Protein AF-0000000066252836 (afdb_homodimer)

Secondary structure (DSSP, 8-state):
--------------THHHHHHTT--HHHHHHHHHHHHHHHHHHHHHHHHHHHTS-HHHHTTSS--HHHHHHHHHHHHHHHHHHHHHHHHHHHHSS-------/--------------THHHHHHTT--HHHHHHHHHHHHHHHHHHHHHHHHHHHHS-HHHHTTSS--HHHHHHHHHHHHHHHHHHHHHHHHHHHHSS-------

Structure (mmCIF, N/CA/C/O backbone):
data_AF-0000000066252836-model_v1
#
loop_
_entity.id
_entity.type
_entity.pdbx_description
1 polymer 'Transcriptional repressor TraM'
#
loop_
_atom_site.group_PDB
_atom_site.id
_atom_site.type_symbol
_atom_site.label_atom_id
_atom_site.label_alt_id
_atom_site.label_comp_id
_atom_site.label_asym_id
_atom_site.label_entity_id
_atom_site.label_seq_id
_atom_site.pdbx_PDB_ins_code
_atom_site.Cartn_x
_atom_site.Cartn_y
_atom_site.Cartn_z
_atom_site.occupancy
_atom_site.B_iso_or_equiv
_atom_site.auth_seq_id
_atom_site.auth_comp_id
_atom_site.auth_asym_id
_atom_site.auth_atom_id
_atom_site.pdbx_PDB_model_num
ATOM 1 N N . MET A 1 1 ? -2.541 3.76 35.906 1 24.23 1 MET A N 1
ATOM 2 C CA . MET A 1 1 ? -3.492 3.332 34.875 1 24.23 1 MET A CA 1
ATOM 3 C C . MET A 1 1 ? -2.846 3.336 33.5 1 24.23 1 MET A C 1
ATOM 5 O O . MET A 1 1 ? -2.705 4.391 32.875 1 24.23 1 MET A O 1
ATOM 9 N N . GLU A 1 2 ? -1.698 2.625 33.219 1 26.64 2 GLU A N 1
ATOM 10 C CA . GLU A 1 2 ? -0.751 2.52 32.094 1 26.64 2 GLU A CA 1
ATOM 11 C C . GLU A 1 2 ? -1.466 2.197 30.797 1 26.64 2 GLU A C 1
ATOM 13 O O . GLU A 1 2 ? -2.275 1.271 30.734 1 26.64 2 GLU A O 1
ATOM 18 N N . LEU A 1 3 ? -1.924 3.273 30.062 1 27.45 3 LEU A N 1
ATOM 19 C CA . LEU A 1 3 ? -2.539 3.264 28.734 1 27.45 3 LEU A CA 1
ATOM 20 C C . LEU A 1 3 ? -1.87 2.232 27.828 1 27.45 3 LEU A C 1
ATOM 22 O O . LEU A 1 3 ? -0.712 2.398 27.438 1 27.45 3 LEU A O 1
ATOM 26 N N . GLU A 1 4 ? -1.901 1.003 28.188 1 32.28 4 GLU A N 1
ATOM 27 C CA . GLU A 1 4 ? -1.654 -0.109 27.281 1 32.28 4 GLU A CA 1
ATOM 28 C C . GLU A 1 4 ? -2.205 0.187 25.891 1 32.28 4 GLU A C 1
ATOM 30 O O . GLU A 1 4 ? -3.371 -0.097 25.609 1 32.28 4 GLU A O 1
ATOM 35 N N . ASP A 1 5 ? -2.326 1.421 25.516 1 32 5 ASP A N 1
ATOM 36 C CA . ASP A 1 5 ? -2.59 1.772 24.109 1 32 5 ASP A CA 1
ATOM 37 C C . ASP A 1 5 ? -1.797 0.88 23.172 1 32 5 ASP A C 1
ATOM 39 O O . ASP A 1 5 ? -0.673 1.213 22.781 1 32 5 ASP A O 1
ATOM 43 N N . ALA A 1 6 ? -1.513 -0.343 23.547 1 32.22 6 ALA A N 1
ATOM 44 C CA . ALA A 1 6 ? -0.973 -1.364 22.641 1 32.22 6 ALA A CA 1
ATOM 45 C C . ALA A 1 6 ? -1.519 -1.199 21.234 1 32.22 6 ALA A C 1
ATOM 47 O O . ALA A 1 6 ? -2.734 -1.153 21.031 1 32.22 6 ALA A O 1
ATOM 48 N N . ASN A 1 7 ? -0.912 -0.385 20.438 1 34.69 7 ASN A N 1
ATOM 49 C CA . ASN A 1 7 ? -1.107 -0.206 19 1 34.69 7 ASN A CA 1
ATOM 50 C C . ASN A 1 7 ? -1.711 -1.451 18.359 1 34.69 7 ASN A C 1
ATOM 52 O O . ASN A 1 7 ? -0.983 -2.344 17.922 1 34.69 7 ASN A O 1
ATOM 56 N N . VAL A 1 8 ? -2.537 -2.135 19.047 1 35.53 8 VAL A N 1
ATOM 57 C CA . VAL A 1 8 ? -3.266 -3.184 18.344 1 35.53 8 VAL A CA 1
ATOM 58 C C . VAL A 1 8 ? -3.736 -2.662 16.984 1 35.53 8 VAL A C 1
ATOM 60 O O . VAL A 1 8 ? -4.691 -1.884 16.906 1 35.53 8 VAL A O 1
ATOM 63 N N . THR A 1 9 ? -2.926 -2.018 16.297 1 40.16 9 THR A N 1
ATOM 64 C CA . THR A 1 9 ? -3.375 -1.787 14.922 1 40.16 9 THR A CA 1
ATOM 65 C C . THR A 1 9 ? -4.109 -3.01 14.383 1 40.16 9 THR A C 1
ATOM 67 O O . THR A 1 9 ? -3.666 -4.145 14.578 1 40.16 9 THR A O 1
ATOM 70 N N . LYS A 1 10 ? -5.281 -3.156 14.773 1 48.59 10 LYS A N 1
ATOM 71 C CA . LYS A 1 10 ? -6.066 -4.195 14.109 1 48.59 10 LYS A CA 1
ATOM 72 C C . LYS A 1 10 ? -5.473 -4.551 12.75 1 48.59 10 LYS A C 1
ATOM 74 O O . LYS A 1 10 ? -5.246 -3.668 11.922 1 48.59 10 LYS A O 1
ATOM 79 N N . LYS A 1 11 ? -4.809 -5.641 12.758 1 60.5 11 LYS A N 1
ATOM 80 C CA . LYS A 1 11 ? -4.18 -6.18 11.555 1 60.5 11 LYS A CA 1
ATOM 81 C C . LYS A 1 11 ? -5.145 -6.16 10.375 1 60.5 11 LYS A C 1
ATOM 83 O O . LYS A 1 11 ? -6.223 -6.758 10.438 1 60.5 11 LYS A O 1
ATOM 88 N N . VAL A 1 12 ? -5.098 -5.055 9.727 1 68.75 12 VAL A N 1
ATOM 89 C CA . VAL A 1 12 ? -5.898 -4.941 8.516 1 68.75 12 VAL A CA 1
ATOM 90 C C . VAL A 1 12 ? -5.504 -6.035 7.527 1 68.75 12 VAL A C 1
ATOM 92 O O . VAL A 1 12 ? -4.324 -6.195 7.207 1 68.75 12 VAL A O 1
ATOM 95 N N . GLU A 1 13 ? -6.5 -6.852 7.434 1 87.94 13 GLU A N 1
ATOM 96 C CA . GLU A 1 13 ? -6.277 -7.922 6.465 1 87.94 13 GLU A CA 1
ATOM 97 C C . GLU A 1 13 ? -6.766 -7.516 5.078 1 87.94 13 GLU A C 1
ATOM 99 O O . GLU A 1 13 ? -7.875 -7 4.93 1 87.94 13 GLU A O 1
ATOM 104 N N . LEU A 1 14 ? -5.812 -7.699 4.156 1 95.19 14 LEU A N 1
ATOM 105 C CA . LEU A 1 14 ? -6.188 -7.52 2.758 1 95.19 14 LEU A CA 1
ATOM 106 C C . LEU A 1 14 ? -6.684 -8.828 2.154 1 95.19 14 LEU A C 1
ATOM 108 O O . LEU A 1 14 ? -5.891 -9.609 1.622 1 95.19 14 LEU A O 1
ATOM 112 N N . ARG A 1 15 ? -7.945 -9 2.139 1 94 15 ARG A N 1
ATOM 113 C CA . ARG A 1 15 ? -8.586 -10.266 1.791 1 94 15 ARG A CA 1
ATOM 114 C C . ARG A 1 15 ? -8.219 -10.688 0.374 1 94 15 ARG A C 1
ATOM 116 O O . ARG A 1 15 ? -8 -11.875 0.114 1 94 15 ARG A O 1
ATOM 123 N N . PRO A 1 16 ? -8.094 -9.742 -0.606 1 95.94 16 PRO A N 1
ATOM 124 C CA . PRO A 1 16 ? -7.77 -10.156 -1.976 1 95.94 16 PRO A CA 1
ATOM 125 C C . PRO A 1 16 ? -6.465 -10.938 -2.066 1 95.94 16 PRO A C 1
ATOM 127 O O . PRO A 1 16 ? -6.285 -11.742 -2.982 1 95.94 16 PRO A O 1
ATOM 130 N N . LEU A 1 17 ? -5.586 -10.75 -1.109 1 97.56 17 LEU A N 1
ATOM 131 C CA . LEU A 1 17 ? -4.297 -11.422 -1.166 1 97.56 17 LEU A CA 1
ATOM 132 C C . LEU A 1 17 ? -4.465 -12.93 -0.977 1 97.56 17 LEU A C 1
ATOM 134 O O . LEU A 1 17 ? -3.641 -13.711 -1.449 1 97.56 17 LEU A O 1
ATOM 138 N N . ILE A 1 18 ? -5.496 -13.32 -0.304 1 96.62 18 ILE A N 1
ATOM 139 C CA . ILE A 1 18 ? -5.766 -14.742 -0.11 1 96.62 18 ILE A CA 1
ATOM 140 C C . ILE A 1 18 ? -6.016 -15.406 -1.461 1 96.62 18 ILE A C 1
ATOM 142 O O . ILE A 1 18 ? -5.434 -16.453 -1.762 1 96.62 18 ILE A O 1
ATOM 146 N N . GLY A 1 19 ? -6.836 -14.781 -2.258 1 95.19 19 GLY A N 1
ATOM 147 C CA . GLY A 1 19 ? -7.094 -15.312 -3.586 1 95.19 19 GLY A CA 1
ATOM 148 C C . GLY A 1 19 ? -5.883 -15.25 -4.5 1 95.19 19 GLY A C 1
ATOM 149 O O . GLY A 1 19 ? -5.605 -16.203 -5.238 1 95.19 19 GLY A O 1
ATOM 150 N N . LEU A 1 20 ? -5.184 -14.195 -4.406 1 97.12 20 LEU A N 1
ATOM 151 C CA . LEU A 1 20 ? -4.023 -13.961 -5.254 1 97.12 20 LEU A CA 1
ATOM 152 C C . LEU A 1 20 ? -2.949 -15.016 -5.012 1 97.12 20 LEU A C 1
ATOM 154 O O . LEU A 1 20 ? -2.215 -15.383 -5.934 1 97.12 20 LEU A O 1
ATOM 158 N N . THR A 1 21 ? -2.904 -15.516 -3.775 1 97.69 21 THR A N 1
ATOM 159 C CA . THR A 1 21 ? -1.784 -16.375 -3.418 1 97.69 21 THR A CA 1
ATOM 160 C C . THR A 1 21 ? -2.225 -17.844 -3.355 1 97.69 21 THR A C 1
ATOM 162 O O . THR A 1 21 ? -1.421 -18.719 -3.055 1 97.69 21 THR A O 1
ATOM 165 N N . ARG A 1 22 ? -3.4 -18.016 -3.602 1 95.94 22 ARG A N 1
ATOM 166 C CA . ARG A 1 22 ? -3.928 -19.375 -3.533 1 95.94 22 ARG A CA 1
ATOM 167 C C . ARG A 1 22 ? -3.191 -20.297 -4.5 1 95.94 22 ARG A C 1
ATOM 169 O O . ARG A 1 22 ? -3 -19.969 -5.668 1 95.94 22 ARG A O 1
ATOM 176 N N . GLY A 1 23 ? -2.76 -21.469 -4.023 1 95.44 23 GLY A N 1
ATOM 177 C CA . GLY A 1 23 ? -2.168 -22.5 -4.859 1 95.44 23 GLY A CA 1
ATOM 178 C C . GLY A 1 23 ? -0.695 -22.266 -5.141 1 95.44 23 GLY A C 1
ATOM 179 O O . GLY A 1 23 ? -0.033 -23.125 -5.746 1 95.44 23 GLY A O 1
ATOM 180 N N . LEU A 1 24 ? -0.133 -21.188 -4.754 1 97.81 24 LEU A N 1
ATOM 181 C CA . LEU A 1 24 ? 1.287 -20.922 -4.957 1 97.81 24 LEU A CA 1
ATOM 182 C C . LEU A 1 24 ? 2.141 -21.953 -4.242 1 97.81 24 LEU A C 1
ATOM 184 O O . LEU A 1 24 ? 1.827 -22.359 -3.121 1 97.81 24 LEU A O 1
ATOM 188 N N . PRO A 1 25 ? 3.174 -22.297 -4.957 1 97.44 25 PRO A N 1
ATOM 189 C CA . PRO A 1 25 ? 4.152 -23.078 -4.188 1 97.44 25 PRO A CA 1
ATOM 190 C C . PRO A 1 25 ? 4.625 -22.344 -2.932 1 97.44 25 PRO A C 1
ATOM 192 O O . PRO A 1 25 ? 4.809 -21.125 -2.951 1 97.44 25 PRO A O 1
ATOM 195 N N . PRO A 1 26 ? 4.809 -23.062 -1.849 1 96.88 26 PRO A N 1
ATOM 196 C CA . PRO A 1 26 ? 5.23 -22.438 -0.594 1 96.88 26 PRO A CA 1
ATOM 197 C C . PRO A 1 26 ? 6.488 -21.578 -0.755 1 96.88 26 PRO A C 1
ATOM 199 O O . PRO A 1 26 ? 6.613 -20.531 -0.116 1 96.88 26 PRO A O 1
ATOM 202 N N . THR A 1 27 ? 7.324 -22.047 -1.582 1 97.75 27 THR A N 1
ATOM 203 C CA . THR A 1 27 ? 8.57 -21.297 -1.789 1 97.75 27 THR A CA 1
ATOM 204 C C . THR A 1 27 ? 8.289 -19.953 -2.445 1 97.75 27 THR A C 1
ATOM 206 O O . THR A 1 27 ? 8.961 -18.953 -2.141 1 97.75 27 THR A O 1
ATOM 209 N N . ASP A 1 28 ? 7.336 -19.938 -3.316 1 98.56 28 ASP A N 1
ATOM 210 C CA . ASP A 1 28 ? 6.988 -18.688 -3.973 1 98.56 28 ASP A CA 1
ATOM 211 C C . ASP A 1 28 ? 6.316 -17.719 -2.996 1 98.56 28 ASP A C 1
ATOM 213 O O . ASP A 1 28 ? 6.602 -16.531 -3.002 1 98.56 28 ASP A O 1
ATOM 217 N N . LEU A 1 29 ? 5.445 -18.234 -2.189 1 98.5 29 LEU A N 1
ATOM 218 C CA . LEU A 1 29 ? 4.809 -17.406 -1.174 1 98.5 29 LEU A CA 1
ATOM 219 C C . LEU A 1 29 ? 5.844 -16.844 -0.208 1 98.5 29 LEU A C 1
ATOM 221 O O . LEU A 1 29 ? 5.773 -15.672 0.169 1 98.5 29 LEU A O 1
ATOM 225 N N . GLU A 1 30 ? 6.758 -17.641 0.144 1 98.31 30 GLU A N 1
ATOM 226 C CA . GLU A 1 30 ? 7.828 -17.188 1.021 1 98.31 30 GLU A CA 1
ATOM 227 C C . GLU A 1 30 ? 8.648 -16.078 0.354 1 98.31 30 GLU A C 1
ATOM 229 O O . GLU A 1 30 ? 9.008 -15.094 0.995 1 98.31 30 GLU A O 1
ATOM 234 N N . THR A 1 31 ? 8.938 -16.25 -0.912 1 98.25 31 THR A N 1
ATOM 235 C CA . THR A 1 31 ? 9.68 -15.258 -1.675 1 98.25 31 THR A CA 1
ATOM 236 C C . THR A 1 31 ? 8.938 -13.922 -1.68 1 98.25 31 THR A C 1
ATOM 238 O O . THR A 1 31 ? 9.531 -12.875 -1.413 1 98.25 31 THR A O 1
ATOM 241 N N . ILE A 1 32 ? 7.66 -13.961 -1.938 1 98.75 32 ILE A N 1
ATOM 242 C CA . ILE A 1 32 ? 6.832 -12.758 -1.953 1 98.75 32 ILE A CA 1
ATOM 243 C C . ILE A 1 32 ? 6.871 -12.086 -0.582 1 98.75 32 ILE A C 1
ATOM 245 O O . ILE A 1 32 ? 7.004 -10.867 -0.485 1 98.75 32 ILE A O 1
ATOM 249 N N . THR A 1 33 ? 6.793 -12.891 0.436 1 98.62 33 THR A N 1
ATOM 250 C CA . THR A 1 33 ? 6.766 -12.359 1.794 1 98.62 33 THR A CA 1
ATOM 251 C C . THR A 1 33 ? 8.109 -11.734 2.162 1 98.62 33 THR A C 1
ATOM 253 O O . THR A 1 33 ? 8.164 -10.664 2.762 1 98.62 33 THR A O 1
ATOM 256 N N . ILE A 1 34 ? 9.156 -12.375 1.798 1 98.5 34 ILE A N 1
ATOM 257 C CA . ILE A 1 34 ? 10.492 -11.852 2.061 1 98.5 34 ILE A CA 1
ATOM 258 C C . ILE A 1 34 ? 10.672 -10.516 1.341 1 98.5 34 ILE A C 1
ATOM 260 O O . ILE A 1 34 ? 11.18 -9.555 1.924 1 98.5 34 ILE A O 1
ATOM 264 N N . ASP A 1 35 ? 10.258 -10.492 0.133 1 98.31 35 ASP A N 1
ATOM 265 C CA . ASP A 1 35 ? 10.359 -9.25 -0.627 1 98.31 35 ASP A CA 1
ATOM 266 C C . ASP A 1 35 ? 9.516 -8.141 0.015 1 98.31 35 ASP A C 1
ATOM 268 O O . ASP A 1 35 ? 9.922 -6.977 0.023 1 98.31 35 ASP A O 1
ATOM 272 N N . ALA A 1 36 ? 8.406 -8.492 0.513 1 98.56 36 ALA A N 1
ATOM 273 C CA . ALA A 1 36 ? 7.551 -7.52 1.195 1 98.56 36 ALA A CA 1
ATOM 274 C C . ALA A 1 36 ? 8.219 -6.992 2.459 1 98.56 36 ALA A C 1
ATOM 276 O O . ALA A 1 36 ? 8.094 -5.809 2.789 1 98.56 36 ALA A O 1
ATOM 277 N N . ILE A 1 37 ? 8.914 -7.855 3.146 1 98.56 37 ILE A N 1
ATOM 278 C CA . ILE A 1 37 ? 9.648 -7.453 4.34 1 98.56 37 ILE A CA 1
ATOM 279 C C . ILE A 1 37 ? 10.727 -6.434 3.957 1 98.56 37 ILE A C 1
ATOM 281 O O . ILE A 1 37 ? 10.859 -5.395 4.605 1 98.56 37 ILE A O 1
ATOM 285 N N . ARG A 1 38 ? 11.445 -6.727 2.924 1 98.25 38 ARG A N 1
ATOM 286 C CA . ARG A 1 38 ? 12.5 -5.828 2.469 1 98.25 38 ARG A CA 1
ATOM 287 C C . ARG A 1 38 ? 11.93 -4.48 2.047 1 98.25 38 ARG A C 1
ATOM 289 O O . ARG A 1 38 ? 12.484 -3.43 2.383 1 98.25 38 ARG A O 1
ATOM 296 N N . THR A 1 39 ? 10.883 -4.547 1.321 1 98.38 39 THR A N 1
ATOM 297 C CA . THR A 1 39 ? 10.211 -3.324 0.906 1 98.38 39 THR A CA 1
ATOM 298 C C . THR A 1 39 ? 9.766 -2.512 2.119 1 98.38 39 THR A C 1
ATOM 300 O O . THR A 1 39 ? 9.93 -1.29 2.148 1 98.38 39 THR A O 1
ATOM 303 N N . HIS A 1 40 ? 9.266 -3.178 3.105 1 98.06 40 HIS A N 1
ATOM 304 C CA . HIS A 1 40 ? 8.812 -2.48 4.305 1 98.06 40 HIS A CA 1
ATOM 305 C C . HIS A 1 40 ? 9.969 -1.759 4.992 1 98.06 40 HIS A C 1
ATOM 307 O O . HIS A 1 40 ? 9.828 -0.602 5.395 1 98.06 40 HIS A O 1
ATOM 313 N N . ARG A 1 41 ? 11.039 -2.439 5.098 1 98 41 ARG A N 1
ATOM 314 C CA . ARG A 1 41 ? 12.211 -1.835 5.727 1 98 41 ARG A CA 1
ATOM 315 C C . ARG A 1 41 ? 12.641 -0.578 4.98 1 98 41 ARG A C 1
ATOM 317 O O . ARG A 1 41 ? 12.945 0.445 5.598 1 98 41 ARG A O 1
ATOM 324 N N . ARG A 1 42 ? 12.633 -0.625 3.674 1 98.31 42 ARG A N 1
ATOM 325 C CA . ARG A 1 42 ? 13 0.528 2.857 1 98.31 42 ARG A CA 1
ATOM 326 C C . ARG A 1 42 ? 12.008 1.671 3.047 1 98.31 42 ARG A C 1
ATOM 328 O O . ARG A 1 42 ? 12.406 2.834 3.139 1 98.31 42 ARG A O 1
ATOM 335 N N . LEU A 1 43 ? 10.758 1.357 3.115 1 98.62 43 LEU A N 1
ATOM 336 C CA . LEU A 1 43 ? 9.727 2.375 3.266 1 98.62 43 LEU A CA 1
ATOM 337 C C . LEU A 1 43 ? 9.797 3.023 4.645 1 98.62 43 LEU A C 1
ATOM 339 O O . LEU A 1 43 ? 9.578 4.23 4.781 1 98.62 43 LEU A O 1
ATOM 343 N N . VAL A 1 44 ? 10.109 2.248 5.645 1 98.56 44 VAL A N 1
ATOM 344 C CA . VAL A 1 44 ? 10.297 2.787 6.988 1 98.56 44 VAL A CA 1
ATOM 345 C C . VAL A 1 44 ? 11.461 3.775 6.988 1 98.56 44 VAL A C 1
ATOM 347 O O . VAL A 1 44 ? 11.352 4.875 7.539 1 98.56 44 VAL A O 1
ATOM 350 N N . GLU A 1 45 ? 12.539 3.352 6.367 1 98.56 45 GLU A N 1
ATOM 351 C CA . GLU A 1 45 ? 13.703 4.227 6.297 1 98.56 45 GLU A CA 1
ATOM 352 C C . GLU A 1 45 ? 13.383 5.527 5.574 1 98.56 45 GLU A C 1
ATOM 354 O O . GLU A 1 45 ? 13.758 6.609 6.027 1 98.56 45 GLU A O 1
ATOM 359 N N . LYS A 1 46 ? 12.719 5.43 4.48 1 98.81 46 LYS A N 1
ATOM 360 C CA . LYS A 1 46 ? 12.336 6.605 3.705 1 98.81 46 LYS A CA 1
ATOM 361 C C . LYS A 1 46 ? 11.453 7.543 4.527 1 98.81 46 LYS A C 1
ATOM 363 O O . LYS A 1 46 ? 11.695 8.75 4.566 1 98.81 46 LYS A O 1
ATOM 368 N N . ALA A 1 47 ? 10.414 7.062 5.203 1 98.69 47 ALA A N 1
ATOM 369 C CA . ALA A 1 47 ? 9.523 7.879 6.031 1 98.69 47 ALA A CA 1
ATOM 370 C C . ALA A 1 47 ? 10.297 8.539 7.168 1 98.69 47 ALA A C 1
ATOM 372 O O . ALA A 1 47 ? 10.07 9.711 7.477 1 98.69 47 ALA A O 1
ATOM 373 N N . ASP A 1 48 ? 11.211 7.805 7.719 1 98.56 48 ASP A N 1
ATOM 374 C CA . ASP A 1 48 ? 12.008 8.328 8.82 1 98.56 48 ASP A CA 1
ATOM 375 C C . ASP A 1 48 ? 12.906 9.477 8.359 1 98.56 48 ASP A C 1
ATOM 377 O O . ASP A 1 48 ? 13.039 10.484 9.055 1 98.56 48 ASP A O 1
ATOM 381 N N . GLU A 1 49 ? 13.539 9.258 7.238 1 98.75 49 GLU A N 1
ATOM 382 C CA . GLU A 1 49 ? 14.383 10.312 6.68 1 98.75 49 GLU A CA 1
ATOM 383 C C . GLU A 1 49 ? 13.594 11.594 6.449 1 98.75 49 GLU A C 1
ATOM 385 O O . GLU A 1 49 ? 14.047 12.688 6.793 1 98.75 49 GLU A O 1
ATOM 390 N N . LEU A 1 50 ? 12.414 11.508 5.926 1 98.75 50 LEU A N 1
ATOM 391 C CA . LEU A 1 50 ? 11.562 12.664 5.664 1 98.75 50 LEU A CA 1
ATOM 392 C C . LEU A 1 50 ? 11.086 13.297 6.965 1 98.75 50 LEU A C 1
ATOM 394 O O . LEU A 1 50 ? 11.031 14.523 7.086 1 98.75 50 LEU A O 1
ATOM 398 N N . PHE A 1 51 ? 10.805 12.469 7.895 1 98.44 51 PHE A N 1
ATOM 399 C CA . PHE A 1 51 ? 10.398 12.961 9.203 1 98.44 51 PHE A CA 1
ATOM 400 C C . PHE A 1 51 ? 11.516 13.766 9.852 1 98.44 51 PHE A C 1
ATOM 402 O O . PHE A 1 51 ? 11.289 14.867 10.352 1 98.44 51 PHE A O 1
ATOM 409 N N . GLN A 1 52 ? 12.742 13.219 9.773 1 98.5 52 GLN A N 1
ATOM 410 C CA . GLN A 1 52 ? 13.891 13.844 10.422 1 98.5 52 GLN A CA 1
ATOM 411 C C . GLN A 1 52 ? 14.234 15.172 9.758 1 98.5 52 GLN A C 1
ATOM 413 O O . GLN A 1 52 ? 14.781 16.062 10.406 1 98.5 52 GLN A O 1
ATOM 418 N N . ALA A 1 53 ? 13.844 15.312 8.555 1 98.44 53 ALA A N 1
ATOM 419 C CA . ALA A 1 53 ? 14.148 16.531 7.809 1 98.44 53 ALA A CA 1
ATOM 420 C C . ALA A 1 53 ? 13.141 17.641 8.133 1 98.44 53 ALA A C 1
ATOM 422 O O . ALA A 1 53 ? 13.359 18.797 7.793 1 98.44 53 ALA A O 1
ATOM 423 N N . LEU A 1 54 ? 12.047 17.312 8.852 1 98.31 54 LEU A N 1
ATOM 424 C CA . LEU A 1 54 ? 11.039 18.297 9.195 1 98.31 54 LEU A CA 1
ATOM 425 C C . LEU A 1 54 ? 11.523 19.203 10.328 1 98.31 54 LEU A C 1
ATOM 427 O O . LEU A 1 54 ? 12.242 18.75 11.219 1 98.31 54 LEU A O 1
ATOM 431 N N . PRO A 1 55 ? 11.086 20.438 10.266 1 97.69 55 PRO A N 1
ATOM 432 C CA . PRO A 1 55 ? 11.328 21.312 11.422 1 97.69 55 PRO A CA 1
ATOM 433 C C . PRO A 1 55 ? 10.664 20.781 12.695 1 97.69 55 PRO A C 1
ATOM 435 O O . PRO A 1 55 ? 9.656 20.078 12.633 1 97.69 55 PRO A O 1
ATOM 438 N N . GLU A 1 56 ? 11.172 21.109 13.82 1 97.5 56 GLU A N 1
ATOM 439 C CA . GLU A 1 56 ? 10.719 20.625 15.125 1 97.5 56 GLU A CA 1
ATOM 440 C C . GLU A 1 56 ? 9.242 20.938 15.344 1 97.5 56 GLU A C 1
ATOM 442 O O . GLU A 1 56 ? 8.516 20.141 15.945 1 97.5 56 GLU A O 1
ATOM 447 N N . THR A 1 57 ? 8.773 22.016 14.859 1 97.12 57 THR A N 1
ATOM 448 C CA . THR A 1 57 ? 7.383 22.406 15.039 1 97.12 57 THR A CA 1
ATOM 449 C C . THR A 1 57 ? 6.449 21.406 14.352 1 97.12 57 THR A C 1
ATOM 451 O O . THR A 1 57 ? 5.324 21.188 14.805 1 97.12 57 THR A O 1
ATOM 454 N N . TYR A 1 58 ? 6.934 20.828 13.32 1 96.56 58 TYR A N 1
ATOM 455 C CA . TYR A 1 58 ? 6.152 19.812 12.633 1 96.56 58 TYR A CA 1
ATOM 456 C C . TYR A 1 58 ? 6.211 18.484 13.375 1 96.56 58 TYR A C 1
ATOM 458 O O . TYR A 1 58 ? 5.203 17.781 13.484 1 96.56 58 TYR A O 1
ATOM 466 N N . LYS A 1 59 ? 7.344 18.234 13.898 1 96.19 59 LYS A N 1
ATOM 467 C CA . LYS A 1 59 ? 7.543 16.969 14.586 1 96.19 59 LYS A CA 1
ATOM 468 C C . LYS A 1 59 ? 6.711 16.891 15.859 1 96.19 59 LYS A C 1
ATOM 470 O O . LYS A 1 59 ? 6.238 15.82 16.234 1 96.19 59 LYS A O 1
ATOM 475 N N . THR A 1 60 ? 6.453 18.031 16.406 1 94.12 60 THR A N 1
ATOM 476 C CA . THR A 1 60 ? 5.715 18.078 17.672 1 94.12 60 THR A CA 1
ATOM 477 C C . THR A 1 60 ? 4.234 18.359 17.406 1 94.12 60 THR A C 1
ATOM 479 O O . THR A 1 60 ? 3.439 18.406 18.359 1 94.12 60 THR A O 1
ATOM 482 N N . GLY A 1 61 ? 3.867 18.562 16.156 1 93.31 61 GLY A N 1
ATOM 483 C CA . GLY A 1 61 ? 2.471 18.766 15.805 1 93.31 61 GLY A CA 1
ATOM 484 C C . GLY A 1 61 ? 2.018 20.203 15.945 1 93.31 61 GLY A C 1
ATOM 485 O O . GLY A 1 61 ? 0.826 20.5 15.828 1 93.31 61 GLY A O 1
ATOM 486 N N . GLN A 1 62 ? 2.945 21.188 16.172 1 95.5 62 GLN A N 1
ATOM 487 C CA . GLN A 1 62 ? 2.605 22.594 16.312 1 95.5 62 GLN A CA 1
ATOM 488 C C . GLN A 1 62 ? 2.324 23.234 14.961 1 95.5 62 GLN A C 1
ATOM 490 O O . GLN A 1 62 ? 1.679 24.281 14.883 1 95.5 62 GLN A O 1
ATOM 495 N N . ALA A 1 63 ? 2.93 22.625 13.898 1 96.31 63 ALA A N 1
ATOM 496 C CA . ALA A 1 63 ? 2.674 23.047 12.523 1 96.31 63 ALA A CA 1
ATOM 497 C C . ALA A 1 63 ? 2.291 21.859 11.648 1 96.31 63 ALA A C 1
ATOM 499 O O . ALA A 1 63 ? 2.645 20.719 11.953 1 96.31 63 ALA A O 1
ATOM 500 N N . CYS A 1 64 ? 1.526 22.109 10.633 1 96.25 64 CYS A N 1
ATOM 501 C CA . CYS A 1 64 ? 1.091 21.078 9.695 1 96.25 64 CYS A CA 1
ATOM 502 C C . CYS A 1 64 ? 0.933 21.641 8.289 1 96.25 64 CYS A C 1
ATOM 504 O O . CYS A 1 64 ? 0.76 22.859 8.117 1 96.25 64 CYS A O 1
ATOM 506 N N . GLY A 1 65 ? 1.103 20.719 7.43 1 97.25 65 GLY A N 1
ATOM 507 C CA . GLY A 1 65 ? 0.843 21.094 6.051 1 97.25 65 GLY A CA 1
ATOM 508 C C . GLY A 1 65 ? 2.086 21.562 5.316 1 97.25 65 GLY A C 1
ATOM 509 O O . GLY A 1 65 ? 3.203 21.391 5.809 1 97.25 65 GLY A O 1
ATOM 510 N N . GLY A 1 66 ? 1.869 21.953 4.055 1 97.62 66 GLY A N 1
ATOM 511 C CA . GLY A 1 66 ? 2.971 22.391 3.211 1 97.62 66 GLY A CA 1
ATOM 512 C C . GLY A 1 66 ? 3.662 21.25 2.496 1 97.62 66 GLY A C 1
ATOM 513 O O . GLY A 1 66 ? 3.463 20.078 2.844 1 97.62 66 GLY A O 1
ATOM 514 N N . PRO A 1 67 ? 4.504 21.531 1.494 1 97.69 67 PRO A N 1
ATOM 515 C CA . PRO A 1 67 ? 5.043 20.516 0.587 1 97.69 67 PRO A CA 1
ATOM 516 C C . PRO A 1 67 ? 5.914 19.484 1.306 1 97.69 67 PRO A C 1
ATOM 518 O O . PRO A 1 67 ? 5.828 18.281 1.018 1 97.69 67 PRO A O 1
ATOM 521 N N . GLN A 1 68 ? 6.688 20 2.207 1 97.81 68 GLN A N 1
ATOM 522 C CA . GLN A 1 68 ? 7.582 19.078 2.896 1 97.81 68 GLN A CA 1
ATOM 523 C C . GLN A 1 68 ? 6.805 18.125 3.797 1 97.81 68 GLN A C 1
ATOM 525 O O . GLN A 1 68 ? 7.102 16.922 3.848 1 97.81 68 GLN A O 1
ATOM 530 N N . HIS A 1 69 ? 5.898 18.609 4.48 1 98.56 69 HIS A N 1
ATOM 531 C CA . HIS A 1 69 ? 5.066 17.766 5.344 1 98.56 69 HIS A CA 1
ATOM 532 C C . HIS A 1 69 ? 4.25 16.781 4.531 1 98.56 69 HIS A C 1
ATOM 534 O O . HIS A 1 69 ? 4.109 15.617 4.922 1 98.56 69 HIS A O 1
ATOM 540 N N . ILE A 1 70 ? 3.729 17.188 3.408 1 98.69 70 ILE A N 1
ATOM 541 C CA . ILE A 1 70 ? 2.953 16.328 2.523 1 98.69 70 ILE A CA 1
ATOM 542 C C . ILE A 1 70 ? 3.811 15.141 2.07 1 98.69 70 ILE A C 1
ATOM 544 O O . ILE A 1 70 ? 3.346 14 2.057 1 98.69 70 ILE A O 1
ATOM 548 N N . ARG A 1 71 ? 5.023 15.406 1.742 1 98.56 71 ARG A N 1
ATOM 549 C CA . ARG A 1 71 ? 5.914 14.336 1.307 1 98.56 71 ARG A CA 1
ATOM 550 C C . ARG A 1 71 ? 6.094 13.289 2.404 1 98.56 71 ARG A C 1
ATOM 552 O O . ARG A 1 71 ? 6.094 12.086 2.133 1 98.56 71 ARG A O 1
ATOM 559 N N . TYR A 1 72 ? 6.25 13.789 3.588 1 98.75 72 TYR A N 1
ATOM 560 C CA . TYR A 1 72 ? 6.367 12.875 4.719 1 98.75 72 TYR A CA 1
ATOM 561 C C . TYR A 1 72 ? 5.098 12.047 4.895 1 98.75 72 TYR A C 1
ATOM 563 O O . TYR A 1 72 ? 5.16 10.828 5.07 1 98.75 72 TYR A O 1
ATOM 571 N N . ILE A 1 73 ? 3.988 12.68 4.848 1 98.75 73 ILE A N 1
ATOM 572 C CA . ILE A 1 73 ? 2.713 12 5.059 1 98.75 73 ILE A CA 1
ATOM 573 C C . ILE A 1 73 ? 2.496 10.953 3.969 1 98.75 73 ILE A C 1
ATOM 575 O O . ILE A 1 73 ? 2.098 9.82 4.258 1 98.75 73 ILE A O 1
ATOM 579 N N . GLU A 1 74 ? 2.793 11.312 2.768 1 98.88 74 GLU A N 1
ATOM 580 C CA . GLU A 1 74 ? 2.623 10.367 1.668 1 98.88 74 GLU A CA 1
ATOM 581 C C . GLU A 1 74 ? 3.535 9.156 1.835 1 98.88 74 GLU A C 1
ATOM 583 O O . GLU A 1 74 ? 3.121 8.023 1.591 1 98.88 74 GLU A O 1
ATOM 588 N N . ALA A 1 75 ? 4.762 9.414 2.25 1 98.88 75 ALA A N 1
ATOM 589 C CA . ALA A 1 75 ? 5.676 8.305 2.504 1 98.88 75 ALA A CA 1
ATOM 590 C C . ALA A 1 75 ? 5.16 7.414 3.629 1 98.88 75 ALA A C 1
ATOM 592 O O . ALA A 1 75 ? 5.262 6.188 3.553 1 98.88 75 ALA A O 1
ATOM 593 N N . SER A 1 76 ? 4.641 8.039 4.641 1 98.75 76 SER A N 1
ATOM 594 C CA . SER A 1 76 ? 4.094 7.293 5.77 1 98.75 76 SER A CA 1
ATOM 595 C C . SER A 1 76 ? 2.861 6.496 5.359 1 98.75 76 SER A C 1
ATOM 597 O O . SER A 1 76 ? 2.678 5.359 5.801 1 98.75 76 SER A O 1
ATOM 599 N N . ILE A 1 77 ? 2.064 7.047 4.504 1 98.81 77 ILE A N 1
ATOM 600 C CA . ILE A 1 77 ? 0.876 6.355 4.016 1 98.81 77 ILE A CA 1
ATOM 601 C C . ILE A 1 77 ? 1.287 5.105 3.238 1 98.81 77 ILE A C 1
ATOM 603 O O . ILE A 1 77 ? 0.717 4.031 3.436 1 98.81 77 ILE A O 1
ATOM 607 N N . GLU A 1 78 ? 2.234 5.277 2.355 1 98.75 78 GLU A N 1
ATOM 608 C CA . GLU A 1 78 ? 2.732 4.125 1.609 1 98.75 78 GLU A CA 1
ATOM 609 C C . GLU A 1 78 ? 3.24 3.039 2.551 1 98.75 78 GLU A C 1
ATOM 611 O O . GLU A 1 78 ? 2.943 1.857 2.361 1 98.75 78 GLU A O 1
ATOM 616 N N . MET A 1 79 ? 3.959 3.465 3.551 1 98.69 79 MET A N 1
ATOM 617 C CA . MET A 1 79 ? 4.516 2.549 4.543 1 98.69 79 MET A CA 1
ATOM 618 C C . MET A 1 79 ? 3.408 1.795 5.27 1 98.69 79 MET A C 1
ATOM 620 O O . MET A 1 79 ? 3.459 0.569 5.387 1 98.69 79 MET A O 1
ATOM 624 N N . HIS A 1 80 ? 2.414 2.447 5.695 1 97.88 80 HIS A N 1
ATOM 625 C CA . HIS A 1 80 ? 1.323 1.817 6.434 1 97.88 80 HIS A CA 1
ATOM 626 C C . HIS A 1 80 ? 0.502 0.905 5.527 1 97.88 80 HIS A C 1
ATOM 628 O O . HIS A 1 80 ? 0.062 -0.166 5.953 1 97.88 80 HIS A O 1
ATOM 634 N N . ALA A 1 81 ? 0.282 1.382 4.293 1 98.12 81 ALA A N 1
ATOM 635 C CA . ALA A 1 81 ? -0.421 0.529 3.338 1 98.12 81 ALA A CA 1
ATOM 636 C C . ALA A 1 81 ? 0.337 -0.774 3.105 1 98.12 81 ALA A C 1
ATOM 638 O O . ALA A 1 81 ? -0.257 -1.855 3.119 1 98.12 81 ALA A O 1
ATOM 639 N N . GLN A 1 82 ? 1.593 -0.648 2.908 1 98.31 82 GLN A N 1
ATOM 640 C CA . GLN A 1 82 ? 2.428 -1.819 2.666 1 98.31 82 GLN A CA 1
ATOM 641 C C . GLN A 1 82 ? 2.457 -2.736 3.885 1 98.31 82 GLN A C 1
ATOM 643 O O . GLN A 1 82 ? 2.518 -3.959 3.748 1 98.31 82 GLN A O 1
ATOM 648 N N . MET A 1 83 ? 2.418 -2.197 5.086 1 97.5 83 MET A N 1
ATOM 649 C CA . MET A 1 83 ? 2.379 -2.992 6.312 1 97.5 83 MET A CA 1
ATOM 650 C C . MET A 1 83 ? 1.128 -3.863 6.355 1 97.5 83 MET A C 1
ATOM 652 O O . MET A 1 83 ? 1.175 -5 6.832 1 97.5 83 MET A O 1
ATOM 656 N N . SER A 1 84 ? 0.053 -3.314 5.902 1 96.75 84 SER A N 1
ATOM 657 C CA . SER A 1 84 ? -1.173 -4.105 5.859 1 96.75 84 SER A CA 1
ATOM 658 C C . SER A 1 84 ? -1.019 -5.316 4.949 1 96.75 84 SER A C 1
ATOM 660 O O . SER A 1 84 ? -1.479 -6.414 5.277 1 96.75 84 SER A O 1
ATOM 662 N N . ALA A 1 85 ? -0.381 -5.156 3.812 1 97.88 85 ALA A N 1
ATOM 663 C CA . ALA A 1 85 ? -0.087 -6.266 2.91 1 97.88 85 ALA A CA 1
ATOM 664 C C . ALA A 1 85 ? 0.828 -7.289 3.578 1 97.88 85 ALA A C 1
ATOM 666 O O . ALA A 1 85 ? 0.569 -8.492 3.52 1 97.88 85 ALA A O 1
ATOM 667 N N . LEU A 1 86 ? 1.831 -6.816 4.23 1 98.19 86 LEU A N 1
ATOM 668 C CA . LEU A 1 86 ? 2.803 -7.695 4.875 1 98.19 86 LEU A CA 1
ATOM 669 C C . LEU A 1 86 ? 2.145 -8.523 5.973 1 98.19 86 LEU A C 1
ATOM 671 O O . LEU A 1 86 ? 2.365 -9.734 6.059 1 98.19 86 LEU A O 1
ATOM 675 N N . ASN A 1 87 ? 1.341 -7.867 6.73 1 96.94 87 ASN A N 1
ATOM 676 C CA . ASN A 1 87 ? 0.638 -8.57 7.797 1 96.94 87 ASN A CA 1
ATOM 677 C C . ASN A 1 87 ? -0.267 -9.664 7.246 1 96.94 87 ASN A C 1
ATOM 679 O O . ASN A 1 87 ? -0.356 -10.75 7.824 1 96.94 87 ASN A O 1
ATOM 683 N N . THR A 1 88 ? -0.91 -9.352 6.219 1 97.62 88 THR A N 1
ATOM 684 C CA . THR A 1 88 ? -1.757 -10.352 5.574 1 97.62 88 THR A CA 1
ATOM 685 C C . THR A 1 88 ? -0.923 -11.523 5.07 1 97.62 88 THR A C 1
ATOM 687 O O . THR A 1 88 ? -1.307 -12.688 5.242 1 97.62 88 THR A O 1
ATOM 690 N N . LEU A 1 89 ? 0.228 -11.234 4.473 1 98.38 89 LEU A N 1
ATOM 691 C CA . LEU A 1 89 ? 1.12 -12.273 3.973 1 98.38 89 LEU A CA 1
ATOM 692 C C . LEU A 1 89 ? 1.615 -13.164 5.109 1 98.38 89 LEU A C 1
ATOM 694 O O . LEU A 1 89 ? 1.741 -14.375 4.945 1 98.38 89 LEU A O 1
ATOM 698 N N . TYR A 1 90 ? 1.909 -12.555 6.246 1 97.44 90 TYR A N 1
ATOM 699 C CA . TYR A 1 90 ? 2.301 -13.336 7.41 1 97.44 90 TYR A CA 1
ATOM 700 C C . TYR A 1 90 ? 1.213 -14.344 7.785 1 97.44 90 TYR A C 1
ATOM 702 O O . TYR A 1 90 ? 1.505 -15.5 8.078 1 97.44 90 TYR A O 1
ATOM 710 N N . SER A 1 91 ? 0.041 -13.82 7.789 1 97 91 SER A N 1
ATOM 711 C CA . SER A 1 91 ? -1.092 -14.672 8.156 1 97 91 SER A CA 1
ATOM 712 C C . SER A 1 91 ? -1.266 -15.812 7.164 1 97 91 SER A C 1
ATOM 714 O O . SER A 1 91 ? -1.54 -16.953 7.559 1 97 91 SER A O 1
ATOM 716 N N . ILE A 1 92 ? -1.102 -15.586 5.883 1 97.62 92 ILE A N 1
ATOM 717 C CA . ILE A 1 92 ? -1.256 -16.594 4.84 1 97.62 92 ILE A CA 1
ATOM 718 C C . ILE A 1 92 ? -0.127 -17.625 4.938 1 97.62 92 ILE A C 1
ATOM 720 O O . ILE A 1 92 ? -0.363 -18.828 4.844 1 97.62 92 ILE A O 1
ATOM 724 N N . LEU A 1 93 ? 1.049 -17.031 5.102 1 97.38 93 LEU A N 1
ATOM 725 C CA . LEU A 1 93 ? 2.229 -17.891 5.156 1 97.38 93 LEU A CA 1
ATOM 726 C C . LEU A 1 9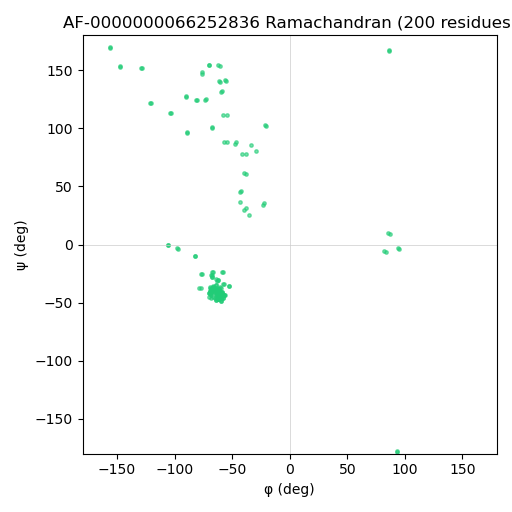3 ? 2.219 -18.75 6.422 1 97.38 93 LEU A C 1
ATOM 728 O O . LEU A 1 93 ? 2.629 -19.906 6.391 1 97.38 93 LEU A O 1
ATOM 732 N N . GLY A 1 94 ? 1.763 -18.141 7.535 1 96.81 94 GLY A N 1
ATOM 733 C CA . GLY A 1 94 ? 1.623 -18.859 8.797 1 96.81 94 GLY A CA 1
ATOM 734 C C . GLY A 1 94 ? 2.834 -18.703 9.703 1 96.81 94 GLY A C 1
ATOM 735 O O . GLY A 1 94 ? 2.855 -19.25 10.805 1 96.81 94 GLY A O 1
ATOM 736 N N . PHE A 1 95 ? 3.885 -18.031 9.25 1 96.12 95 PHE A N 1
ATOM 737 C CA . PHE A 1 95 ? 5.074 -17.734 10.039 1 96.12 95 PHE A CA 1
ATOM 738 C C . PHE A 1 95 ? 5.789 -16.516 9.492 1 96.12 95 PHE A C 1
ATOM 740 O O . PHE A 1 95 ? 5.434 -16 8.43 1 96.12 95 PHE A O 1
ATOM 747 N N . ILE A 1 96 ? 6.73 -16.016 10.195 1 96.38 96 ILE A N 1
ATOM 748 C CA . ILE A 1 96 ? 7.555 -14.883 9.773 1 96.38 96 ILE A CA 1
ATOM 749 C C . ILE A 1 96 ? 8.922 -15.391 9.328 1 96.38 96 ILE A C 1
ATOM 751 O O . ILE A 1 96 ? 9.719 -15.852 10.148 1 96.38 96 ILE A O 1
ATOM 755 N N . PRO A 1 97 ? 9.211 -15.258 8.039 1 96.5 97 PRO A N 1
ATOM 756 C CA . PRO A 1 97 ? 10.508 -15.758 7.586 1 96.5 97 PRO A CA 1
ATOM 757 C C . PRO A 1 97 ? 11.672 -14.906 8.086 1 96.5 97 PRO A C 1
ATOM 759 O O . PRO A 1 97 ? 11.516 -13.703 8.312 1 96.5 97 PRO A O 1
ATOM 762 N N . LYS A 1 98 ? 12.812 -15.578 8.164 1 91.5 98 LYS A N 1
ATOM 763 C CA . LYS A 1 98 ? 14.031 -14.867 8.516 1 91.5 98 LYS A CA 1
ATOM 764 C C . LYS A 1 98 ? 14.625 -14.156 7.305 1 91.5 98 LYS A C 1
ATOM 766 O O . LYS A 1 98 ? 14.781 -14.75 6.242 1 91.5 98 LYS A O 1
ATOM 771 N N . VAL A 1 99 ? 14.789 -12.922 7.5 1 93.12 99 VAL A N 1
ATOM 772 C CA . VAL A 1 99 ? 15.352 -12.156 6.391 1 93.12 99 VAL A CA 1
ATOM 773 C C . VAL A 1 99 ? 16.656 -11.492 6.832 1 93.12 99 VAL A C 1
ATOM 775 O O . VAL A 1 99 ? 16.688 -10.836 7.875 1 93.12 99 VAL A O 1
ATOM 778 N N . VAL A 1 100 ? 17.734 -11.82 6.121 1 82.19 100 VAL A N 1
ATOM 779 C CA . VAL A 1 100 ? 19.031 -11.227 6.441 1 82.19 100 VAL A CA 1
ATOM 780 C C . VAL A 1 100 ? 19.062 -9.766 5.988 1 82.19 100 VAL A C 1
ATOM 782 O O . VAL A 1 100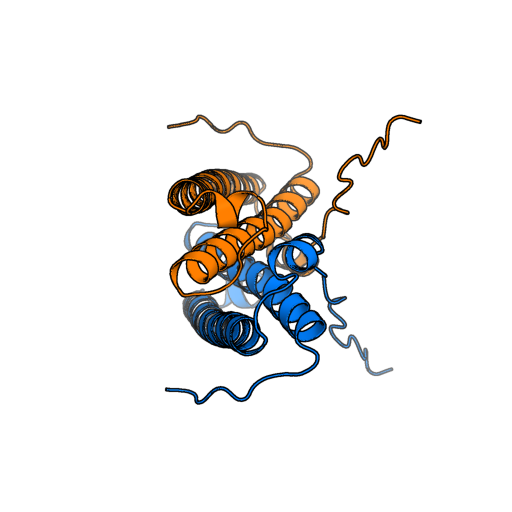 ? 18.547 -9.438 4.914 1 82.19 100 VAL A O 1
ATOM 785 N N . VAL A 1 101 ? 19.344 -8.891 6.891 1 69.38 101 VAL A N 1
ATOM 786 C CA . VAL A 1 101 ? 19.5 -7.477 6.574 1 69.38 101 VAL A CA 1
ATOM 787 C C . VAL A 1 101 ? 20.75 -7.262 5.723 1 69.38 101 VAL A C 1
ATOM 789 O O . VAL A 1 101 ? 21.812 -7.812 6.02 1 69.38 101 VAL A O 1
ATOM 792 N N . ASN A 1 102 ? 20.609 -7.09 4.375 1 52.41 102 ASN A N 1
ATOM 793 C CA . ASN A 1 102 ? 21.859 -6.746 3.691 1 52.41 102 ASN A CA 1
ATOM 794 C C . ASN A 1 102 ? 22.375 -5.367 4.113 1 52.41 102 ASN A C 1
ATOM 796 O O . ASN A 1 102 ? 21.578 -4.477 4.41 1 52.41 102 ASN A O 1
ATOM 800 N N . MET B 1 1 ? -30.531 -17.625 -8.109 1 24.05 1 MET B N 1
ATOM 801 C CA . MET B 1 1 ? -29.906 -17.203 -6.859 1 24.05 1 MET B CA 1
ATOM 802 C C . MET B 1 1 ? -28.625 -16.406 -7.141 1 24.05 1 MET B C 1
ATOM 804 O O . MET B 1 1 ? -27.578 -16.984 -7.441 1 24.05 1 MET B O 1
ATOM 808 N N . GLU B 1 2 ? -28.625 -15.25 -7.852 1 26.75 2 GLU B N 1
ATOM 809 C CA . GLU B 1 2 ? -27.594 -14.383 -8.406 1 26.75 2 GLU B CA 1
ATOM 810 C C . GLU B 1 2 ? -26.641 -13.891 -7.316 1 26.75 2 GLU B C 1
ATOM 812 O O . GLU B 1 2 ? -27.078 -13.391 -6.281 1 26.75 2 GLU B O 1
ATOM 817 N N . LEU B 1 3 ? -25.531 -14.734 -7.043 1 29.19 3 LEU B N 1
ATOM 818 C CA . LEU B 1 3 ? -24.438 -14.469 -6.125 1 29.19 3 LEU B CA 1
ATOM 819 C C . LEU B 1 3 ? -24.016 -13.008 -6.188 1 29.19 3 LEU B C 1
ATOM 821 O O . LEU B 1 3 ? -23.453 -12.555 -7.191 1 29.19 3 LEU B O 1
ATOM 825 N N . GLU B 1 4 ? -24.859 -12.133 -5.875 1 31.22 4 GLU B N 1
ATOM 826 C CA . GLU B 1 4 ? -24.562 -10.734 -5.562 1 31.22 4 GLU B CA 1
ATOM 827 C C . GLU B 1 4 ? -23.266 -10.617 -4.773 1 31.22 4 GLU B C 1
ATOM 829 O O . GLU B 1 4 ? -23.266 -10.727 -3.545 1 31.22 4 GLU B O 1
ATOM 834 N N . ASP B 1 5 ? -22.281 -11.492 -4.977 1 29.97 5 ASP B N 1
ATOM 835 C CA . ASP B 1 5 ? -20.969 -11.273 -4.395 1 29.97 5 ASP B CA 1
ATOM 836 C C . ASP B 1 5 ? -20.531 -9.82 -4.547 1 29.97 5 ASP B C 1
ATOM 838 O O . ASP B 1 5 ? -19.953 -9.445 -5.566 1 29.97 5 ASP B O 1
ATOM 842 N N . ALA B 1 6 ? -21.359 -8.867 -4.449 1 34.06 6 ALA B N 1
ATOM 843 C CA . ALA B 1 6 ? -20.953 -7.484 -4.223 1 34.06 6 ALA B CA 1
ATOM 844 C C . ALA B 1 6 ? -19.656 -7.418 -3.443 1 34.06 6 ALA B C 1
ATOM 846 O O . ALA B 1 6 ? -19.531 -8.016 -2.371 1 34.06 6 ALA B O 1
ATOM 847 N N . ASN B 1 7 ? -18.562 -7.586 -4.07 1 33.84 7 ASN B N 1
ATOM 848 C CA . ASN B 1 7 ? -17.203 -7.344 -3.594 1 33.84 7 ASN B CA 1
ATOM 849 C C . ASN B 1 7 ? -17.188 -6.352 -2.434 1 33.84 7 ASN B C 1
ATOM 851 O O . ASN B 1 7 ? -17.094 -5.141 -2.648 1 33.84 7 ASN B O 1
ATOM 855 N N . VAL B 1 8 ? -18.062 -6.348 -1.627 1 35.25 8 VAL B N 1
ATOM 856 C CA . VAL B 1 8 ? -17.953 -5.562 -0.402 1 35.25 8 VAL B CA 1
ATOM 857 C C . VAL B 1 8 ? -16.547 -5.691 0.178 1 35.25 8 VAL B C 1
ATOM 859 O O . VAL B 1 8 ? -16.203 -6.719 0.766 1 35.25 8 VAL B O 1
ATOM 862 N N . THR B 1 9 ? -15.547 -5.574 -0.609 1 39.75 9 THR B N 1
ATOM 863 C CA . THR B 1 9 ? -14.258 -5.469 0.065 1 39.75 9 THR B CA 1
ATOM 864 C C . THR B 1 9 ? -14.359 -4.559 1.285 1 39.75 9 THR B C 1
ATOM 866 O O . THR B 1 9 ? -14.945 -3.473 1.21 1 39.75 9 THR B O 1
ATOM 869 N N . LYS B 1 10 ? -14.867 -5.051 2.281 1 48.53 10 LYS B N 1
ATOM 870 C CA . LYS B 1 10 ? -14.781 -4.27 3.512 1 48.53 10 LYS B CA 1
ATOM 871 C C . LYS B 1 10 ? -13.641 -3.258 3.441 1 48.53 10 LYS B C 1
ATOM 873 O O . LYS B 1 10 ? -12.5 -3.621 3.154 1 48.53 10 LYS B O 1
ATOM 878 N N . LYS B 1 11 ? -14.062 -2.066 3.217 1 60.16 11 LYS B N 1
ATOM 879 C CA . LYS B 1 11 ? -13.141 -0.94 3.129 1 60.16 11 LYS B CA 1
ATOM 880 C C . LYS B 1 11 ? -12.148 -0.945 4.293 1 60.16 11 LYS B C 1
ATOM 882 O O . LYS B 1 11 ? -12.555 -0.888 5.457 1 60.16 11 LYS B O 1
ATOM 887 N N . VAL B 1 12 ? -11.102 -1.696 3.996 1 68.62 12 VAL B N 1
ATOM 888 C CA . VAL B 1 12 ? -10.031 -1.704 4.988 1 68.62 12 VAL B CA 1
ATOM 889 C C . VAL B 1 12 ? -9.586 -0.273 5.281 1 68.62 12 VAL B C 1
ATOM 891 O O . VAL B 1 12 ? -9.258 0.481 4.359 1 68.62 12 VAL B O 1
ATOM 894 N N . GLU B 1 13 ? -9.945 0.019 6.473 1 87.5 13 GLU B N 1
ATOM 895 C CA . GLU B 1 13 ? -9.516 1.343 6.91 1 87.5 13 GLU B CA 1
ATOM 896 C C . GLU B 1 13 ? -8.148 1.284 7.578 1 87.5 13 GLU B C 1
ATOM 898 O O . GLU B 1 13 ? -7.902 0.429 8.438 1 87.5 13 GLU B O 1
ATOM 903 N N . LEU B 1 14 ? -7.297 2.164 7.02 1 95 14 LEU B N 1
ATOM 904 C CA . LEU B 1 14 ? -6 2.346 7.668 1 95 14 LEU B CA 1
ATOM 905 C C . LEU B 1 14 ? -6.07 3.436 8.734 1 95 14 LEU B C 1
ATOM 907 O O . LEU B 1 14 ? -5.848 4.613 8.438 1 95 14 LEU B O 1
ATOM 911 N N . ARG B 1 15 ? -6.246 3.055 9.922 1 94.12 15 ARG B N 1
ATOM 912 C CA . ARG B 1 15 ? -6.539 3.959 11.031 1 94.12 15 ARG B CA 1
ATOM 913 C C . ARG B 1 15 ? -5.41 4.965 11.234 1 94.12 15 ARG B C 1
ATOM 915 O O . ARG B 1 15 ? -5.66 6.137 11.523 1 94.12 15 ARG B O 1
ATOM 922 N N . PRO B 1 16 ? -4.117 4.57 11.039 1 95.88 16 PRO B N 1
ATOM 923 C CA . PRO B 1 16 ? -3.033 5.527 11.266 1 95.88 16 PRO B CA 1
ATOM 924 C C . PRO B 1 16 ? -3.152 6.77 10.391 1 95.88 16 PRO B C 1
ATOM 926 O O . PRO B 1 16 ? -2.656 7.84 10.75 1 95.88 16 PRO B O 1
ATOM 929 N N . LEU B 1 17 ? -3.844 6.637 9.281 1 97.56 17 LEU B N 1
ATOM 930 C CA . LEU B 1 17 ? -3.951 7.77 8.367 1 97.56 17 LEU B CA 1
ATOM 931 C C . LEU B 1 17 ? -4.781 8.891 8.992 1 97.56 17 LEU B C 1
ATOM 933 O O . LEU B 1 17 ? -4.605 10.062 8.648 1 97.56 17 LEU B O 1
ATOM 937 N N . ILE B 1 18 ? -5.656 8.547 9.883 1 96.56 18 ILE B N 1
ATOM 938 C CA . ILE B 1 18 ? -6.461 9.555 10.57 1 96.56 18 ILE B CA 1
ATOM 939 C C . ILE B 1 18 ? -5.555 10.469 11.391 1 96.56 18 ILE B C 1
ATOM 941 O O . ILE B 1 18 ? -5.668 11.695 11.312 1 96.56 18 ILE B O 1
ATOM 945 N N . GLY B 1 19 ? -4.648 9.875 12.102 1 95.19 19 GLY B N 1
ATOM 946 C CA . GLY B 1 19 ? -3.709 10.672 12.875 1 95.19 19 GLY B CA 1
ATOM 947 C C . GLY B 1 19 ? -2.738 11.453 12.016 1 95.19 19 GLY B C 1
ATOM 948 O O . GLY B 1 19 ? -2.447 12.617 12.297 1 95.19 19 GLY B O 1
ATOM 949 N N . LEU B 1 20 ? -2.295 10.828 10.992 1 97.06 20 LEU B N 1
ATOM 950 C CA . LEU B 1 20 ? -1.314 11.422 10.094 1 97.06 20 LEU B CA 1
ATOM 951 C C . LEU B 1 20 ? -1.874 12.68 9.43 1 97.06 20 LEU B C 1
ATOM 953 O O . LEU B 1 20 ? -1.13 13.617 9.148 1 97.06 20 LEU B O 1
ATOM 957 N N . THR B 1 21 ? -3.209 12.688 9.234 1 97.62 21 THR B N 1
ATOM 958 C CA . THR B 1 21 ? -3.785 13.758 8.43 1 97.62 21 THR B CA 1
ATOM 959 C C . THR B 1 21 ? -4.508 14.766 9.32 1 97.62 21 THR B C 1
ATOM 961 O O . THR B 1 21 ? -5.066 15.75 8.828 1 97.62 21 THR B O 1
ATOM 964 N N . ARG B 1 22 ? -4.48 14.508 10.508 1 95.94 22 ARG B N 1
ATOM 965 C CA . ARG B 1 22 ? -5.172 15.398 11.445 1 95.94 22 ARG B CA 1
ATOM 966 C C . ARG B 1 22 ? -4.617 16.812 11.359 1 95.94 22 ARG B C 1
ATOM 968 O O . ARG B 1 22 ? -3.4 17.016 11.375 1 95.94 22 ARG B O 1
ATOM 975 N N . GLY B 1 23 ? -5.504 17.812 11.242 1 95.44 23 GLY B N 1
ATOM 976 C CA . GLY B 1 23 ? -5.129 19.203 11.297 1 95.44 23 GLY B CA 1
ATOM 977 C C . GLY B 1 23 ? -4.629 19.75 9.969 1 95.44 23 GLY B C 1
ATOM 978 O O . GLY B 1 23 ? -4.375 20.938 9.836 1 95.44 23 GLY B O 1
ATOM 979 N N . LEU B 1 24 ? -4.449 18.953 8.961 1 97.75 24 LEU B N 1
ATOM 980 C CA . LEU B 1 24 ? -4.004 19.406 7.652 1 97.75 24 LEU B CA 1
ATOM 981 C C . LEU B 1 24 ? -5 20.391 7.059 1 97.75 24 LEU B C 1
ATOM 983 O O . LEU B 1 24 ? -6.215 20.219 7.184 1 97.75 24 LEU B O 1
ATOM 987 N N . PRO B 1 25 ? -4.406 21.375 6.449 1 97.44 25 PRO B N 1
ATOM 988 C CA . PRO B 1 25 ? -5.324 22.172 5.633 1 97.44 25 PRO B CA 1
ATOM 989 C C . PRO B 1 25 ? -6.094 21.328 4.617 1 97.44 25 PRO B C 1
ATOM 991 O O . PRO B 1 25 ? -5.535 20.391 4.035 1 97.44 25 PRO B O 1
ATOM 994 N N . PRO B 1 26 ? -7.348 21.609 4.406 1 96.81 26 PRO B N 1
ATOM 995 C CA . PRO B 1 26 ? -8.164 20.828 3.473 1 96.81 26 PRO B CA 1
ATOM 996 C C . PRO B 1 26 ? -7.523 20.703 2.09 1 96.81 26 PRO B C 1
ATOM 998 O O . PRO B 1 26 ? -7.641 19.656 1.441 1 96.81 26 PRO B O 1
ATOM 1001 N N . THR B 1 27 ? -6.887 21.734 1.716 1 97.75 27 THR B N 1
ATOM 1002 C CA . THR B 1 27 ? -6.258 21.719 0.4 1 97.75 27 THR B CA 1
ATOM 1003 C C . THR B 1 27 ? -5.121 20.703 0.355 1 97.75 27 THR B C 1
ATOM 1005 O O . THR B 1 27 ? -4.898 20.062 -0.67 1 97.75 27 THR B O 1
ATOM 1008 N N . ASP B 1 28 ? -4.426 20.594 1.441 1 98.56 28 ASP B N 1
ATOM 1009 C CA . ASP B 1 28 ? -3.338 19.625 1.493 1 98.56 28 ASP B CA 1
ATOM 1010 C C . ASP B 1 28 ? -3.875 18.203 1.503 1 98.56 28 ASP B C 1
ATOM 1012 O O . ASP B 1 28 ? -3.33 17.312 0.833 1 98.56 28 ASP B O 1
ATOM 1016 N N . LEU B 1 29 ? -4.918 17.984 2.25 1 98.56 29 LEU B N 1
ATOM 1017 C CA . LEU B 1 29 ? -5.539 16.656 2.262 1 98.56 29 LEU B CA 1
ATOM 1018 C C . LEU B 1 29 ? -6.059 16.297 0.875 1 98.56 29 LEU B C 1
ATOM 1020 O O . LEU B 1 29 ? -5.906 15.148 0.433 1 98.56 29 LEU B O 1
ATOM 1024 N N . GLU B 1 30 ? -6.633 17.234 0.239 1 98.31 30 GLU B N 1
ATOM 1025 C CA . GLU B 1 30 ? -7.113 17 -1.12 1 98.31 30 GLU B CA 1
ATOM 1026 C C . GLU B 1 30 ? -5.961 16.656 -2.061 1 98.31 30 GLU B C 1
ATOM 1028 O O . GLU B 1 30 ? -6.074 15.766 -2.898 1 98.31 30 GLU B O 1
ATOM 1033 N N . THR B 1 31 ? -4.852 17.359 -1.919 1 98.25 31 THR B N 1
ATOM 1034 C CA . THR B 1 31 ? -3.664 17.109 -2.727 1 98.25 31 THR B CA 1
ATOM 1035 C C . THR B 1 31 ? -3.166 15.68 -2.521 1 98.25 31 THR B C 1
ATOM 1037 O O . THR B 1 31 ? -2.9 14.969 -3.49 1 98.25 31 THR B O 1
ATOM 1040 N N . ILE B 1 32 ? -3.088 15.258 -1.288 1 98.75 32 ILE B N 1
ATOM 1041 C CA . ILE B 1 32 ? -2.648 13.906 -0.958 1 98.75 32 ILE B CA 1
ATOM 1042 C C . ILE B 1 32 ? -3.592 12.891 -1.593 1 98.75 32 ILE B C 1
ATOM 1044 O O . ILE B 1 32 ? -3.145 11.891 -2.158 1 98.75 32 ILE B O 1
ATOM 1048 N N . THR B 1 33 ? -4.855 13.164 -1.52 1 98.62 33 THR B N 1
ATOM 1049 C CA . THR B 1 33 ? -5.855 12.234 -2.041 1 98.62 33 THR B CA 1
ATOM 1050 C C . THR B 1 33 ? -5.781 12.164 -3.564 1 98.62 33 THR B C 1
ATOM 1052 O O . THR B 1 33 ? -5.855 11.078 -4.145 1 98.62 33 THR B O 1
ATOM 1055 N N . ILE B 1 34 ? -5.621 13.266 -4.195 1 98.56 34 ILE B N 1
ATOM 1056 C CA . ILE B 1 34 ? -5.496 13.312 -5.648 1 98.56 34 ILE B CA 1
ATOM 1057 C C . ILE B 1 34 ? -4.258 12.531 -6.082 1 98.56 34 ILE B C 1
ATOM 1059 O O . ILE B 1 34 ? -4.316 11.734 -7.027 1 98.56 34 ILE B O 1
ATOM 1063 N N . ASP B 1 35 ? -3.197 12.75 -5.391 1 98.31 35 ASP B N 1
ATOM 1064 C CA . ASP B 1 35 ? -1.975 12.016 -5.703 1 98.31 35 ASP B CA 1
ATOM 1065 C C . ASP B 1 35 ? -2.168 10.516 -5.508 1 98.31 35 ASP B C 1
ATOM 1067 O O . ASP B 1 35 ? -1.637 9.711 -6.273 1 98.31 35 ASP B O 1
ATOM 1071 N N . ALA B 1 36 ? -2.879 10.156 -4.523 1 98.56 36 ALA B N 1
ATOM 1072 C CA . ALA B 1 36 ? -3.164 8.75 -4.277 1 98.56 36 ALA B CA 1
ATOM 1073 C C . ALA B 1 36 ? -4.004 8.148 -5.402 1 98.56 36 ALA B C 1
ATOM 1075 O O . ALA B 1 36 ? -3.809 6.996 -5.789 1 98.56 36 ALA B O 1
ATOM 1076 N N . ILE B 1 37 ? -4.93 8.914 -5.902 1 98.56 37 ILE B N 1
ATOM 1077 C CA . ILE B 1 37 ? -5.75 8.477 -7.027 1 98.56 37 ILE B CA 1
ATOM 1078 C C . ILE B 1 37 ? -4.863 8.219 -8.242 1 98.56 37 ILE B C 1
ATOM 1080 O O . ILE B 1 37 ? -4.988 7.184 -8.898 1 98.56 37 ILE B O 1
ATOM 1084 N N . ARG B 1 38 ? -3.99 9.141 -8.516 1 98.25 38 ARG B N 1
ATOM 1085 C CA . ARG B 1 38 ? -3.092 9 -9.656 1 98.25 38 ARG B CA 1
ATOM 1086 C C . ARG B 1 38 ? -2.193 7.777 -9.492 1 98.25 38 ARG B C 1
ATOM 1088 O O . ARG B 1 38 ? -1.989 7.023 -10.445 1 98.25 38 ARG B O 1
ATOM 1095 N N . THR B 1 39 ? -1.676 7.641 -8.336 1 98.44 39 THR B N 1
ATOM 1096 C CA . THR B 1 39 ? -0.849 6.477 -8.047 1 98.44 39 THR B CA 1
ATOM 1097 C C . THR B 1 39 ? -1.64 5.188 -8.25 1 98.44 39 THR B C 1
ATOM 1099 O O . THR B 1 39 ? -1.129 4.227 -8.828 1 98.44 39 THR B O 1
ATOM 1102 N N . HIS B 1 40 ? -2.861 5.176 -7.832 1 98.12 40 HIS B N 1
ATOM 1103 C CA . HIS B 1 40 ? -3.689 3.986 -7.988 1 98.12 40 HIS B CA 1
ATOM 1104 C C . HIS B 1 40 ? -3.877 3.635 -9.461 1 98.12 40 HIS B C 1
ATOM 1106 O O . HIS B 1 40 ? -3.762 2.469 -9.844 1 98.12 40 HIS B O 1
ATOM 1112 N N . ARG B 1 41 ? -4.152 4.629 -10.227 1 98.06 41 ARG B N 1
ATOM 1113 C CA . ARG B 1 41 ? -4.336 4.402 -11.656 1 98.06 41 ARG B CA 1
ATOM 1114 C C . ARG B 1 41 ? -3.086 3.797 -12.281 1 98.06 41 ARG B C 1
ATOM 1116 O O . ARG B 1 41 ? -3.174 2.855 -13.07 1 98.06 41 ARG B O 1
ATOM 1123 N N . ARG B 1 42 ? -1.925 4.285 -11.898 1 98.25 42 ARG B N 1
ATOM 1124 C CA . ARG B 1 42 ? -0.662 3.762 -12.406 1 98.25 42 ARG B CA 1
ATOM 1125 C C . ARG B 1 42 ? -0.448 2.32 -11.961 1 98.25 42 ARG B C 1
ATOM 1127 O O . ARG B 1 42 ? 0.006 1.482 -12.742 1 98.25 42 ARG B O 1
ATOM 1134 N N . LEU B 1 43 ? -0.768 2.025 -10.742 1 98.62 43 LEU B N 1
ATOM 1135 C CA . LEU B 1 43 ? -0.58 0.683 -10.211 1 98.62 43 LEU B CA 1
ATOM 1136 C C . LEU B 1 43 ? -1.533 -0.306 -10.875 1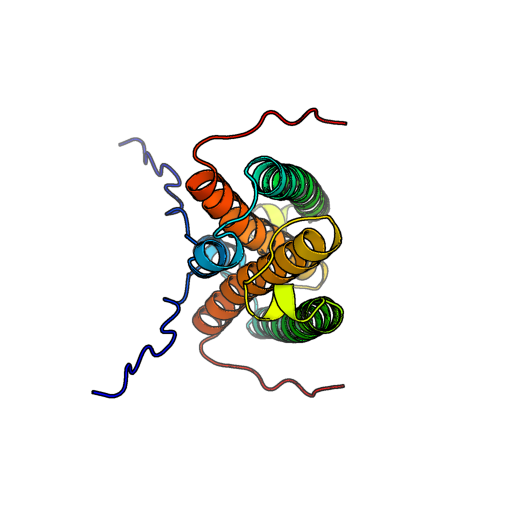 98.62 43 LEU B C 1
ATOM 1138 O O . LEU B 1 43 ? -1.16 -1.451 -11.141 1 98.62 43 LEU B O 1
ATOM 1142 N N . VAL B 1 44 ? -2.742 0.113 -11.141 1 98.56 44 VAL B N 1
ATOM 1143 C CA . VAL B 1 44 ? -3.699 -0.725 -11.852 1 98.56 44 VAL B CA 1
ATOM 1144 C C . VAL B 1 44 ? -3.162 -1.053 -13.242 1 98.56 44 VAL B C 1
ATOM 1146 O O . VAL B 1 44 ? -3.199 -2.207 -13.672 1 98.56 44 VAL B O 1
ATOM 1149 N N . GLU B 1 45 ? -2.67 -0.012 -13.898 1 98.56 45 GLU B N 1
ATOM 1150 C CA . GLU B 1 45 ? -2.115 -0.22 -15.234 1 98.56 45 GLU B CA 1
ATOM 1151 C C . GLU B 1 45 ? -0.942 -1.195 -15.203 1 98.56 45 GLU B C 1
ATOM 1153 O O . GLU B 1 45 ? -0.852 -2.096 -16.031 1 98.56 45 GLU B O 1
ATOM 1158 N N . LYS B 1 46 ? -0.064 -1.021 -14.281 1 98.81 46 LYS B N 1
ATOM 1159 C CA . LYS B 1 46 ? 1.094 -1.899 -14.133 1 98.81 46 LYS B CA 1
ATOM 1160 C C . LYS B 1 46 ? 0.662 -3.344 -13.891 1 98.81 46 LYS B C 1
ATOM 1162 O O . LYS B 1 46 ? 1.169 -4.266 -14.531 1 98.81 46 LYS B O 1
ATOM 1167 N N . ALA B 1 47 ? -0.253 -3.621 -12.969 1 98.69 47 ALA B N 1
ATOM 1168 C CA . ALA B 1 47 ? -0.74 -4.969 -12.68 1 98.69 47 ALA B CA 1
ATOM 1169 C C . ALA B 1 47 ? -1.402 -5.59 -13.906 1 98.69 47 ALA B C 1
ATOM 1171 O O . ALA B 1 47 ? -1.203 -6.773 -14.188 1 98.69 47 ALA B O 1
ATOM 1172 N N . ASP B 1 48 ? -2.137 -4.777 -14.609 1 98.56 48 ASP B N 1
ATOM 1173 C CA . ASP B 1 48 ? -2.824 -5.254 -15.805 1 98.56 48 ASP B CA 1
ATOM 1174 C C . ASP B 1 48 ? -1.824 -5.672 -16.875 1 98.56 48 ASP B C 1
ATOM 1176 O O . ASP B 1 48 ? -2.004 -6.699 -17.531 1 98.56 48 ASP B O 1
ATOM 1180 N N . GLU B 1 49 ? -0.845 -4.828 -17.078 1 98.81 49 GLU B N 1
ATOM 1181 C CA . GLU B 1 49 ? 0.193 -5.152 -18.062 1 98.81 49 GLU B CA 1
ATOM 1182 C C . GLU B 1 49 ? 0.862 -6.484 -17.734 1 98.81 49 GLU B C 1
ATOM 1184 O O . GLU B 1 49 ? 1.062 -7.32 -18.609 1 98.81 49 GLU B O 1
ATOM 1189 N N . LEU B 1 50 ? 1.181 -6.734 -16.5 1 98.75 50 LEU B N 1
ATOM 1190 C CA . LEU B 1 50 ? 1.818 -7.973 -16.078 1 98.75 50 LEU B CA 1
ATOM 1191 C C . LEU B 1 50 ? 0.863 -9.156 -16.203 1 98.75 50 LEU B C 1
ATOM 1193 O O . LEU B 1 50 ? 1.271 -10.242 -16.625 1 98.75 50 LEU B O 1
ATOM 1197 N N . PHE B 1 51 ? -0.354 -8.914 -15.906 1 98.44 51 PHE B N 1
ATOM 1198 C CA . PHE B 1 51 ? -1.367 -9.953 -16.062 1 98.44 51 PHE B CA 1
ATOM 1199 C C . PHE B 1 51 ? -1.485 -10.375 -17.516 1 98.44 51 PHE B C 1
ATOM 1201 O O . PHE B 1 51 ? -1.493 -11.57 -17.828 1 98.44 51 PHE B O 1
ATOM 1208 N N . GLN B 1 52 ? -1.528 -9.359 -18.406 1 98.56 52 GLN B N 1
ATOM 1209 C CA . GLN B 1 52 ? -1.723 -9.609 -19.828 1 98.56 52 GLN B CA 1
ATOM 1210 C C . GLN B 1 52 ? -0.524 -10.344 -20.422 1 98.56 52 GLN B C 1
ATOM 1212 O O . GLN B 1 52 ? -0.666 -11.094 -21.391 1 98.56 52 GLN B O 1
ATOM 1217 N N . ALA B 1 53 ? 0.582 -10.219 -19.812 1 98.44 53 ALA B N 1
ATOM 1218 C CA . ALA B 1 53 ? 1.805 -10.844 -20.297 1 98.44 53 ALA B CA 1
ATOM 1219 C C . ALA B 1 53 ? 1.881 -12.305 -19.859 1 98.44 53 ALA B C 1
ATOM 1221 O O . ALA B 1 53 ? 2.707 -13.07 -20.375 1 98.44 53 ALA B O 1
ATOM 1222 N N . LEU B 1 54 ? 0.991 -12.742 -18.984 1 98.31 54 LEU B N 1
ATOM 1223 C CA . LEU B 1 54 ? 0.999 -14.125 -18.516 1 98.31 54 LEU B CA 1
ATOM 1224 C C . LEU B 1 54 ? 0.424 -15.062 -19.562 1 98.31 54 LEU B C 1
ATOM 1226 O O . LEU B 1 54 ? -0.495 -14.688 -20.297 1 98.31 54 LEU B O 1
ATOM 1230 N N . PRO B 1 55 ? 0.941 -16.25 -19.562 1 97.75 55 PRO B N 1
ATOM 1231 C CA . PRO B 1 55 ? 0.293 -17.281 -20.391 1 97.75 55 PRO B CA 1
ATOM 1232 C C . PRO B 1 55 ? -1.143 -17.562 -19.953 1 97.75 55 PRO B C 1
ATOM 1234 O O . PRO B 1 55 ? -1.485 -17.375 -18.781 1 97.75 55 PRO B O 1
ATOM 1237 N N . GLU B 1 56 ? -1.945 -18.016 -20.828 1 97.56 56 GLU B N 1
ATOM 1238 C CA . GLU B 1 56 ? -3.367 -18.25 -20.594 1 97.56 56 GLU B CA 1
ATOM 1239 C C . GLU B 1 56 ? -3.584 -19.219 -19.438 1 97.56 56 GLU B C 1
ATOM 1241 O O . GLU B 1 56 ? -4.539 -19.062 -18.672 1 97.56 56 GLU B O 1
ATOM 1246 N N . THR B 1 57 ? -2.744 -20.141 -19.266 1 97.25 57 THR B N 1
ATOM 1247 C CA . THR B 1 57 ? -2.881 -21.109 -18.188 1 97.25 57 THR B CA 1
ATOM 1248 C C . THR B 1 57 ? -2.791 -20.438 -16.828 1 97.25 57 THR B C 1
ATOM 1250 O O . THR B 1 57 ? -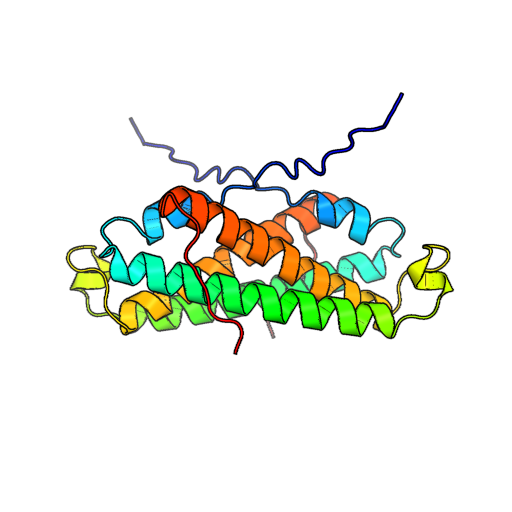3.4 -20.906 -15.859 1 97.25 57 THR B O 1
ATOM 1253 N N . TYR B 1 58 ? -2.055 -19.422 -16.781 1 96.62 58 TYR B N 1
ATOM 1254 C CA . TYR B 1 58 ? -1.949 -18.656 -15.547 1 96.62 58 TYR B CA 1
ATOM 1255 C C . TYR B 1 58 ? -3.18 -17.781 -15.328 1 96.62 58 TYR B C 1
ATOM 1257 O O . TYR B 1 58 ? -3.674 -17.656 -14.211 1 96.62 58 TYR B O 1
ATOM 1265 N N . LYS B 1 59 ? -3.639 -17.281 -16.406 1 96.38 59 LYS B N 1
ATOM 1266 C CA . LYS B 1 59 ? -4.777 -16.375 -16.328 1 96.38 59 LYS B CA 1
ATOM 1267 C C . LYS B 1 59 ? -6.043 -17.109 -15.883 1 96.38 59 LYS B C 1
ATOM 1269 O O . LYS B 1 59 ? -6.883 -16.547 -15.188 1 96.38 59 LYS B O 1
ATO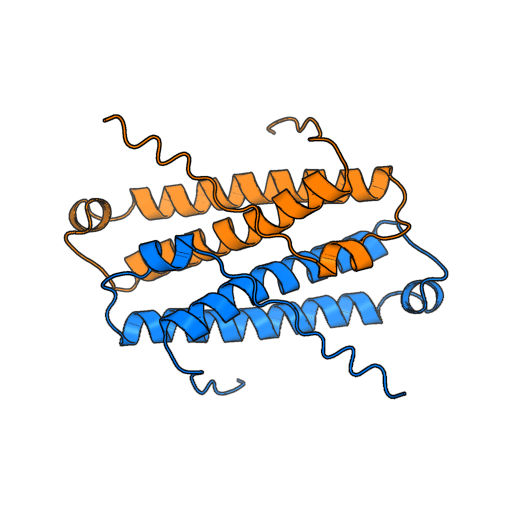M 1274 N N . THR B 1 60 ? -6.074 -1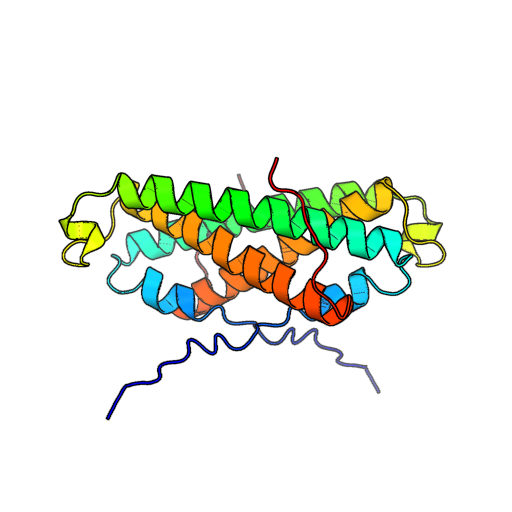8.359 -16.203 1 94.31 60 THR B N 1
ATOM 1275 C CA . THR B 1 60 ? -7.262 -19.156 -15.883 1 94.31 60 THR B CA 1
ATOM 1276 C C . THR B 1 60 ? -7.066 -19.922 -14.578 1 94.31 60 THR B C 1
ATOM 1278 O O . THR B 1 60 ? -7.973 -20.641 -14.133 1 94.31 60 THR B O 1
ATOM 1281 N N . GLY B 1 61 ? -5.887 -19.828 -14 1 93.44 61 GLY B N 1
ATOM 1282 C CA . GLY B 1 61 ? -5.625 -20.453 -12.719 1 93.44 61 GLY B CA 1
ATOM 1283 C C . GLY B 1 61 ? -5.18 -21.906 -12.852 1 93.44 61 GLY B C 1
ATOM 1284 O O . GLY B 1 61 ? -5.066 -22.625 -11.859 1 93.44 61 GLY B O 1
ATOM 1285 N N . GLN B 1 62 ? -4.887 -22.406 -14.086 1 95.62 62 GLN B N 1
ATOM 1286 C CA . GLN B 1 62 ? -4.449 -23.766 -14.312 1 95.62 62 GLN B CA 1
ATOM 1287 C C . GLN B 1 62 ? -2.984 -23.953 -13.922 1 95.62 62 GLN B C 1
ATOM 1289 O O . GLN B 1 62 ? -2.529 -25.078 -13.695 1 95.62 62 GLN B O 1
ATOM 1294 N N . ALA B 1 63 ? -2.244 -22.828 -13.961 1 96.38 63 ALA B N 1
ATOM 1295 C CA . ALA B 1 63 ? -0.854 -22.812 -13.516 1 96.38 63 ALA B CA 1
ATOM 1296 C C . ALA B 1 63 ? -0.611 -21.672 -12.523 1 96.38 63 ALA B C 1
ATOM 1298 O O . ALA B 1 63 ? -1.332 -20.672 -12.523 1 96.38 63 ALA B O 1
ATOM 1299 N N . CYS B 1 64 ? 0.342 -21.875 -11.648 1 96.25 64 CYS B N 1
ATOM 1300 C CA . CYS B 1 64 ? 0.698 -20.875 -10.648 1 96.25 64 CYS B CA 1
ATOM 1301 C C . CYS B 1 64 ? 2.188 -20.922 -10.328 1 96.25 64 CYS B C 1
ATOM 1303 O O . CYS B 1 64 ? 2.834 -21.953 -10.539 1 96.25 64 CYS B O 1
ATOM 1305 N N . GLY B 1 65 ? 2.584 -19.766 -9.938 1 97.31 65 GLY B N 1
ATOM 1306 C CA . GLY B 1 65 ? 3.961 -19.719 -9.477 1 97.31 65 GLY B CA 1
ATOM 1307 C C . GLY B 1 65 ? 4.945 -19.328 -10.555 1 97.31 65 GLY B C 1
ATOM 1308 O O . GLY B 1 65 ? 4.543 -18.859 -11.625 1 97.31 65 GLY B O 1
ATOM 1309 N N . GLY B 1 66 ? 6.227 -19.312 -10.156 1 97.62 66 GLY B N 1
ATOM 1310 C CA . GLY B 1 66 ? 7.281 -18.922 -11.07 1 97.62 66 GLY B CA 1
ATOM 1311 C C . GLY B 1 66 ? 7.504 -17.422 -11.102 1 97.62 66 GLY B C 1
ATOM 1312 O O . GLY B 1 66 ? 6.676 -16.656 -10.602 1 97.62 66 GLY B O 1
ATOM 1313 N N . PRO B 1 67 ? 8.609 -16.953 -11.695 1 97.62 67 PRO B N 1
ATOM 1314 C CA . PRO B 1 67 ? 9.047 -15.555 -11.586 1 97.62 67 PRO B CA 1
ATOM 1315 C C . PRO B 1 67 ? 8.055 -14.57 -12.195 1 97.62 67 PRO B C 1
ATOM 1317 O O . PRO B 1 67 ? 7.797 -13.508 -11.625 1 97.62 67 PRO B O 1
ATOM 1320 N N . GLN B 1 68 ? 7.535 -14.977 -13.305 1 97.75 68 GLN B N 1
ATOM 1321 C CA . GLN B 1 68 ? 6.613 -14.062 -13.969 1 97.75 68 GLN B CA 1
ATOM 1322 C C . GLN B 1 68 ? 5.32 -13.914 -13.18 1 97.75 68 GLN B C 1
ATOM 1324 O O . GLN B 1 68 ? 4.793 -12.805 -13.039 1 97.75 68 GLN B O 1
ATOM 1329 N N . HIS B 1 69 ? 4.824 -14.93 -12.711 1 98.56 69 HIS B N 1
ATOM 1330 C CA . HIS B 1 69 ? 3.609 -14.898 -11.906 1 98.56 69 HIS B CA 1
ATOM 1331 C C . HIS B 1 69 ? 3.834 -14.133 -10.602 1 98.56 69 HIS B C 1
ATOM 1333 O O . HIS B 1 69 ? 2.975 -13.359 -10.172 1 98.56 69 HIS B O 1
ATOM 1339 N N . ILE B 1 70 ? 4.965 -14.305 -9.992 1 98.69 70 ILE B N 1
ATOM 1340 C CA . ILE B 1 70 ? 5.312 -13.602 -8.758 1 98.69 70 ILE B CA 1
ATOM 1341 C C . ILE B 1 70 ? 5.305 -12.094 -8.992 1 98.69 70 ILE B C 1
ATOM 1343 O O . ILE B 1 70 ? 4.781 -11.336 -8.172 1 98.69 70 ILE B O 1
ATOM 1347 N N . ARG B 1 71 ? 5.84 -11.695 -10.086 1 98.56 71 ARG B N 1
ATOM 1348 C CA . ARG B 1 71 ? 5.871 -10.273 -10.406 1 98.56 71 ARG B CA 1
ATOM 1349 C C . ARG B 1 71 ? 4.457 -9.703 -10.5 1 98.56 71 ARG B C 1
ATOM 1351 O O . ARG B 1 71 ? 4.191 -8.602 -10 1 98.56 71 ARG B O 1
ATOM 1358 N N . TYR B 1 72 ? 3.615 -10.453 -11.125 1 98.75 72 TYR B N 1
ATOM 1359 C CA . TYR B 1 72 ? 2.223 -10.039 -11.219 1 98.75 72 TYR B CA 1
ATOM 1360 C C . TYR B 1 72 ? 1.586 -9.953 -9.836 1 98.75 72 TYR B C 1
ATOM 1362 O O . TYR B 1 72 ? 0.914 -8.969 -9.516 1 98.75 72 TYR B O 1
ATOM 1370 N N . ILE B 1 73 ? 1.785 -10.922 -9.047 1 98.75 73 ILE B N 1
ATOM 1371 C CA . ILE B 1 73 ? 1.178 -10.977 -7.723 1 98.75 73 ILE B CA 1
ATOM 1372 C C . ILE B 1 73 ? 1.688 -9.812 -6.871 1 98.75 73 ILE B C 1
ATOM 1374 O O . ILE B 1 73 ? 0.905 -9.141 -6.195 1 98.75 73 ILE B O 1
ATOM 1378 N N . GLU B 1 74 ? 2.947 -9.57 -6.949 1 98.88 74 GLU B N 1
ATOM 1379 C CA . GLU B 1 74 ? 3.518 -8.469 -6.172 1 98.88 74 GLU B CA 1
ATOM 1380 C C . GLU B 1 74 ? 2.949 -7.125 -6.613 1 98.88 74 GLU B C 1
ATOM 1382 O O . GLU B 1 74 ? 2.643 -6.27 -5.781 1 98.88 74 GLU B O 1
ATOM 1387 N N . ALA B 1 75 ? 2.814 -6.969 -7.91 1 98.88 75 ALA B N 1
ATOM 1388 C CA . ALA B 1 75 ? 2.207 -5.742 -8.414 1 98.88 75 ALA B CA 1
ATOM 1389 C C . ALA B 1 75 ? 0.762 -5.609 -7.941 1 98.88 75 ALA B C 1
ATOM 1391 O O . ALA B 1 75 ? 0.317 -4.512 -7.59 1 98.88 75 ALA B O 1
ATOM 1392 N N . SER B 1 76 ? 0.066 -6.699 -7.965 1 98.75 76 SER B N 1
ATOM 1393 C CA . SER B 1 76 ? -1.323 -6.703 -7.516 1 98.75 76 SER B CA 1
ATOM 1394 C C . SER B 1 76 ? -1.423 -6.422 -6.02 1 98.75 76 SER B C 1
ATOM 1396 O O . SER B 1 76 ? -2.324 -5.707 -5.578 1 98.75 76 SER B O 1
ATOM 1398 N N . ILE B 1 77 ? -0.499 -6.918 -5.281 1 98.81 77 ILE B N 1
ATOM 1399 C CA . ILE B 1 77 ? -0.474 -6.68 -3.84 1 98.81 77 ILE B CA 1
ATOM 1400 C C . ILE B 1 77 ? -0.269 -5.195 -3.566 1 98.81 77 ILE B C 1
ATOM 1402 O O . ILE B 1 77 ? -0.965 -4.609 -2.732 1 98.81 77 ILE B O 1
ATOM 1406 N N . GLU B 1 78 ? 0.692 -4.625 -4.238 1 98.75 78 GLU B N 1
ATOM 1407 C CA . GLU B 1 78 ? 0.924 -3.191 -4.09 1 98.75 78 GLU B CA 1
ATOM 1408 C C . GLU B 1 78 ? -0.333 -2.393 -4.418 1 98.75 78 GLU B C 1
ATOM 1410 O O . GLU B 1 78 ? -0.694 -1.466 -3.689 1 98.75 78 GLU B O 1
ATOM 1415 N N . MET B 1 79 ? -0.98 -2.787 -5.477 1 98.69 79 MET B N 1
ATOM 1416 C CA . MET B 1 79 ? -2.205 -2.129 -5.922 1 98.69 79 MET B CA 1
ATOM 1417 C C . MET B 1 79 ? -3.293 -2.225 -4.859 1 98.69 79 MET B C 1
ATOM 1419 O O . MET B 1 79 ? -3.914 -1.221 -4.508 1 98.69 79 MET B O 1
ATOM 1423 N N . HIS B 1 80 ? -3.496 -3.34 -4.301 1 97.94 80 HIS B N 1
ATOM 1424 C CA . HIS B 1 80 ? -4.539 -3.537 -3.297 1 97.94 80 HIS B CA 1
ATOM 1425 C C . HIS B 1 80 ? -4.199 -2.812 -2 1 97.94 80 HIS B C 1
ATOM 1427 O O . HIS B 1 80 ? -5.082 -2.254 -1.346 1 97.94 80 HIS B O 1
ATOM 1433 N N . ALA B 1 81 ? -2.895 -2.879 -1.653 1 98.12 81 ALA B N 1
ATOM 1434 C CA . ALA B 1 81 ? -2.473 -2.137 -0.468 1 98.12 81 ALA B CA 1
ATOM 1435 C C . ALA B 1 81 ? -2.742 -0.645 -0.63 1 98.12 81 ALA B C 1
ATOM 1437 O O . ALA B 1 81 ? -3.279 -0.003 0.276 1 98.12 81 ALA B O 1
ATOM 1438 N N . GLN B 1 82 ? -2.389 -0.133 -1.739 1 98.31 82 GLN B N 1
ATOM 1439 C CA . GLN B 1 82 ? -2.586 1.285 -2.02 1 98.31 82 GLN B CA 1
ATOM 1440 C C . GLN B 1 82 ? -4.07 1.638 -2.055 1 98.31 82 GLN B C 1
ATOM 1442 O O . GLN B 1 82 ? -4.461 2.732 -1.646 1 98.31 82 GLN B O 1
ATOM 1447 N N . MET B 1 83 ? -4.926 0.747 -2.523 1 97.56 83 MET B N 1
ATOM 1448 C CA . MET B 1 83 ? -6.367 0.969 -2.545 1 97.56 83 MET B CA 1
ATOM 1449 C C . MET B 1 83 ? -6.91 1.152 -1.131 1 97.56 83 MET B C 1
ATOM 1451 O O . MET B 1 83 ? -7.824 1.949 -0.911 1 97.56 83 MET B O 1
ATOM 1455 N N . SER B 1 84 ? -6.379 0.399 -0.232 1 96.75 84 SER B N 1
ATOM 1456 C CA . SER B 1 84 ? -6.809 0.553 1.154 1 96.75 84 SER B CA 1
ATOM 1457 C C . SER B 1 84 ? -6.496 1.949 1.68 1 96.75 84 SER B C 1
ATOM 1459 O O . SER B 1 84 ? -7.309 2.551 2.385 1 96.75 84 SER B O 1
ATOM 1461 N N . ALA B 1 85 ? -5.336 2.479 1.349 1 97.88 85 ALA B N 1
ATOM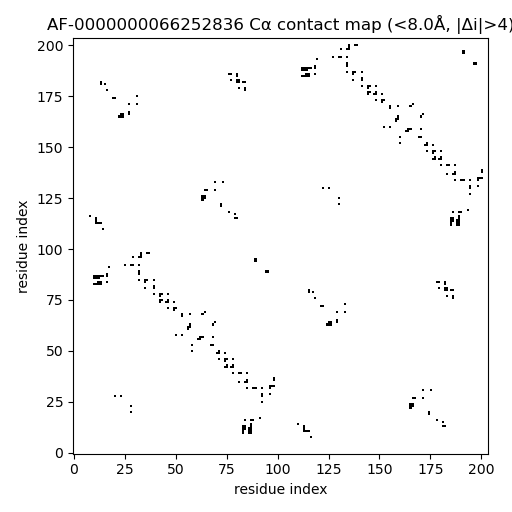 1462 C CA . ALA B 1 85 ? -4.965 3.844 1.71 1 97.88 85 ALA B CA 1
ATOM 1463 C C . ALA B 1 85 ? -5.906 4.855 1.062 1 97.88 85 ALA B C 1
ATOM 1465 O O . ALA B 1 85 ? -6.398 5.77 1.727 1 97.88 85 ALA B O 1
ATOM 1466 N N . LEU B 1 86 ? -6.199 4.664 -0.179 1 98.12 86 LEU B N 1
ATOM 1467 C CA . LEU B 1 86 ? -7.047 5.586 -0.923 1 98.12 86 LEU B CA 1
ATOM 1468 C C . LEU B 1 86 ? -8.453 5.617 -0.339 1 98.12 86 LEU B C 1
ATOM 1470 O O . LEU B 1 86 ? -9.023 6.695 -0.139 1 98.12 86 LEU B O 1
ATOM 1474 N N . ASN B 1 87 ? -8.938 4.465 -0.045 1 97 87 ASN B N 1
ATOM 1475 C CA . ASN B 1 87 ? -10.266 4.383 0.542 1 97 87 ASN B CA 1
ATOM 1476 C C . ASN B 1 87 ? -10.336 5.105 1.883 1 97 87 ASN B C 1
ATOM 1478 O O . ASN B 1 87 ? -11.328 5.773 2.184 1 97 87 ASN B O 1
ATOM 1482 N N . THR B 1 88 ? -9.344 4.926 2.623 1 97.56 88 THR B N 1
ATOM 1483 C CA . THR B 1 88 ? -9.273 5.621 3.904 1 97.56 88 THR B CA 1
ATOM 1484 C C . THR B 1 88 ? -9.242 7.133 3.695 1 97.56 88 THR B C 1
ATOM 1486 O O . THR B 1 88 ? -9.93 7.879 4.395 1 97.56 88 THR B O 1
ATOM 1489 N N . LEU B 1 89 ? -8.461 7.586 2.723 1 98.38 89 LEU B N 1
ATOM 1490 C CA . LEU B 1 89 ? -8.359 9.008 2.414 1 98.38 89 LEU B CA 1
ATOM 1491 C C . LEU B 1 89 ? -9.711 9.562 1.972 1 98.38 89 LEU B C 1
ATOM 1493 O O . LEU B 1 89 ? -10.07 10.688 2.324 1 98.38 89 LEU B O 1
ATOM 1497 N N . TYR B 1 90 ? -10.445 8.789 1.203 1 97.44 90 TYR B N 1
ATOM 1498 C CA . TYR B 1 90 ? -11.789 9.203 0.812 1 97.44 90 TYR B CA 1
ATOM 1499 C C . TYR B 1 90 ? -12.664 9.445 2.037 1 97.44 90 TYR B C 1
ATOM 1501 O O . TYR B 1 90 ? -13.391 10.445 2.102 1 97.44 90 TYR B O 1
ATOM 1509 N N . SER B 1 91 ? -12.562 8.508 2.9 1 97 91 SER B N 1
ATOM 1510 C CA . SER B 1 91 ? -13.367 8.602 4.113 1 97 91 SER B CA 1
ATOM 1511 C C . SER B 1 91 ? -12.984 9.828 4.938 1 97 91 SER B C 1
ATOM 1513 O O . SER B 1 91 ? -13.859 10.523 5.473 1 97 91 SER B O 1
ATOM 1515 N N . ILE B 1 92 ? -11.734 10.156 5.043 1 97.56 92 ILE B N 1
ATOM 1516 C CA . ILE B 1 92 ? -11.25 11.297 5.812 1 97.56 92 ILE B CA 1
ATOM 1517 C C . ILE B 1 92 ? -11.648 12.602 5.125 1 97.56 92 ILE B C 1
ATOM 1519 O O . ILE B 1 92 ? -12.109 13.539 5.781 1 97.56 92 ILE B O 1
ATOM 1523 N N . LEU B 1 93 ? -11.414 12.555 3.822 1 97.38 93 LEU B N 1
ATOM 1524 C CA . LEU B 1 93 ? -11.711 13.75 3.045 1 97.38 93 LEU B CA 1
ATOM 1525 C C . LEU B 1 93 ? -13.211 14.023 3.008 1 97.38 93 LEU B C 1
ATOM 1527 O O . LEU B 1 93 ? -13.633 15.18 3.047 1 97.38 93 LEU B O 1
ATOM 1531 N N . GLY B 1 94 ? -13.992 12.953 2.916 1 96.75 94 GLY B N 1
ATOM 1532 C CA . GLY B 1 94 ? -15.445 13.047 2.947 1 96.75 94 GLY B CA 1
ATOM 1533 C C . GLY B 1 94 ? -16.062 13.125 1.565 1 96.75 94 GLY B C 1
ATOM 1534 O O . GLY B 1 94 ? -17.297 13.203 1.433 1 96.75 94 GLY B O 1
ATOM 1535 N N . PHE B 1 95 ? -15.281 13.164 0.51 1 96.06 95 PHE B N 1
ATOM 1536 C CA . PHE B 1 95 ? -15.742 13.148 -0.875 1 96.06 95 PHE B CA 1
ATOM 1537 C C . PHE B 1 95 ? -14.648 12.617 -1.799 1 96.06 95 PHE B C 1
ATOM 1539 O O . PHE B 1 95 ? -13.516 12.406 -1.37 1 96.06 95 PHE B O 1
ATOM 1546 N N . ILE B 1 96 ? -14.969 12.344 -3.004 1 96.44 96 ILE B N 1
ATOM 1547 C CA . ILE B 1 96 ? -14.016 11.906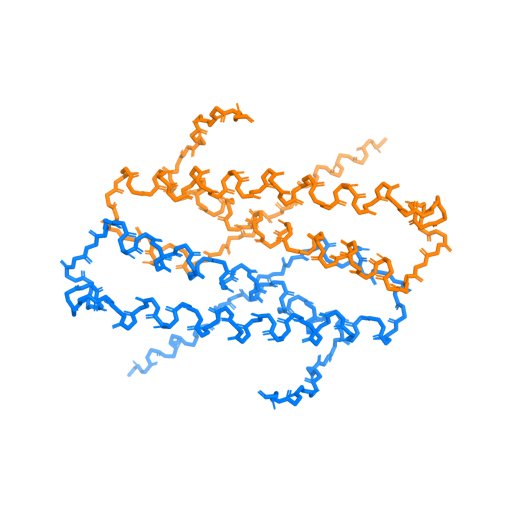 -4.02 1 96.44 96 ILE B CA 1
ATOM 1548 C C . ILE B 1 96 ? -13.695 13.07 -4.957 1 96.44 96 ILE B C 1
ATOM 1550 O O . ILE B 1 96 ? -14.547 13.508 -5.73 1 96.44 96 ILE B O 1
ATOM 1554 N N . PRO B 1 97 ? -12.438 13.539 -4.902 1 96.56 97 PRO B N 1
ATOM 1555 C CA . PRO B 1 97 ? -12.109 14.672 -5.773 1 96.56 97 PRO B CA 1
ATOM 1556 C C . PRO B 1 97 ? -12.078 14.281 -7.25 1 96.56 97 PRO B C 1
ATOM 1558 O O . PRO B 1 97 ? -11.781 13.133 -7.586 1 96.56 97 PRO B O 1
ATOM 1561 N N . LYS B 1 98 ? -12.32 15.297 -8.055 1 91.5 98 LYS B N 1
ATOM 1562 C CA . LYS B 1 98 ? -12.211 15.102 -9.5 1 91.5 98 LYS B CA 1
ATOM 1563 C C . LYS B 1 98 ? -10.758 15.172 -9.953 1 91.5 98 LYS B C 1
ATOM 1565 O O . LYS B 1 98 ? -10.031 16.109 -9.594 1 91.5 98 LYS B O 1
ATOM 1570 N N . VAL B 1 99 ? -10.383 14.156 -10.586 1 93.38 99 VAL B N 1
ATOM 1571 C CA . VAL B 1 99 ? -9 14.133 -11.055 1 93.38 99 VAL B CA 1
ATOM 1572 C C . VAL B 1 99 ? -8.977 13.977 -12.578 1 93.38 99 VAL B C 1
ATOM 1574 O O . VAL B 1 99 ? -9.633 13.094 -13.125 1 93.38 99 VAL B O 1
ATOM 1577 N N . VAL B 1 100 ? -8.352 14.961 -13.25 1 82.69 100 VAL B N 1
ATOM 1578 C CA . VAL B 1 100 ? -8.242 14.906 -14.703 1 82.69 100 VAL B CA 1
ATOM 1579 C C . VAL B 1 100 ? -7.234 13.836 -15.109 1 82.69 100 VAL B C 1
ATOM 1581 O O . VAL B 1 100 ? -6.188 13.688 -14.477 1 82.69 100 VAL B O 1
ATOM 1584 N N . VAL B 1 101 ? -7.656 12.93 -15.93 1 68.94 101 VAL B N 1
ATOM 1585 C CA . VAL B 1 101 ? -6.781 11.898 -16.469 1 68.94 101 VAL B CA 1
ATOM 1586 C C . VAL B 1 101 ? -5.754 12.523 -17.406 1 68.94 101 VAL B C 1
ATOM 1588 O O . VAL B 1 101 ? -6.105 13.344 -18.266 1 68.94 101 VAL B O 1
ATOM 1591 N N . ASN B 1 102 ? -4.48 12.766 -16.953 1 52.44 102 ASN B N 1
ATOM 1592 C CA . ASN B 1 102 ? -3.555 13.234 -17.969 1 52.44 102 ASN B CA 1
ATOM 1593 C C . ASN B 1 102 ? -3.277 12.156 -19.016 1 52.44 102 ASN B C 1
ATOM 1595 O O . ASN B 1 102 ? -3.277 10.961 -18.688 1 52.44 102 ASN B O 1
#

pLDDT: mean 89.59, std 20.0, range [24.05, 98.88]

Organism: Agrobacterium tumefaciens (NCBI:txid358)

Radius of gyration: 18.4 Å; Cα contacts (8 Å, |Δi|>4): 193; chains: 2; bounding box: 52×47×56 Å

Sequence (204 aa):
MELEDANVTKKVELRPLIGLTRGLPPTDLETITIDAIRTHRRLVEKADELFQALPETYKTGQACGGPQHIRYIEASIEMHAQMSALNTLYSILGFIPKVVVNMELEDANVTKKVELRPLIGLTRGLPPTDLETITIDAIRTHRRLVEKADELFQALPETYKTGQACGGPQHIRYIEASIEMHAQMSALNTLYSILGFIPKVVVN

Foldseek 3Di:
DPCCVVCCVVLQADVVVCVVCPPPDLVVLLVVLLVLVVVLVVLVVVLVVLLVPDDPCVVVPVDDDDDSRVSSVVSVVVNVVSSSVNSNSCVNSVHRDDHDDD/DPCCVVVCVVLQADVVVCVVCPPPDLVVLLVVLLVLVVVLVVLVVVLVVLLVPDDPCVVVPVDDDDDSRVSSVVSVVVNVVSSSVNSNSCVNSVHRDDHDDD

Nearest PDB structures (foldseek):
  1us6-assembly1_A  TM=9.869E-01  e=1.017E-10  Agrobacterium tumefaciens
  1rfy-assembly1_A  TM=9.763E-01  e=1.017E-10  Agrobacterium tumefaciens
  1us6-assembly1_B  TM=9.875E-01  e=6.017E-10  Agrobacterium tumefaciens
  2hjd-assembly1_A  TM=9.858E-01  e=7.682E-08  Agrobacterium tumefaciens
  4lun-assembly1_U  TM=6.996E-01  e=4.763E+00  Saccharomyces cerevisiae S288C

Solvent-accessible surface area (backbone atoms only — not comparable to full-atom values): 11808 Å² total; per-residue (Å²): 134,81,79,74,71,64,79,67,62,73,78,42,64,49,66,68,53,57,67,70,51,58,83,40,47,68,68,52,53,49,50,54,45,51,52,43,52,54,51,48,53,51,33,50,51,52,24,48,54,44,50,68,70,45,58,66,48,45,74,73,62,79,43,70,47,63,73,69,47,47,53,25,47,52,36,43,46,52,35,54,21,49,48,28,43,43,52,32,43,33,62,72,69,68,54,82,79,89,71,81,82,128,133,81,80,75,70,67,78,67,63,71,78,44,63,51,67,69,54,57,66,70,53,59,83,41,48,67,68,51,52,50,49,53,45,52,51,43,51,53,50,47,54,53,33,49,50,52,24,47,55,43,51,69,70,45,57,68,48,47,74,73,62,79,43,71,48,62,72,70,45,46,53,27,48,52,36,43,46,51,35,53,21,50,47,28,45,43,53,32,43,33,62,72,69,69,54,81,81,90,73,82,83,128

InterPro domains:
  IPR015309 Transcriptional repressor TraM [PF09228] (1-98)
  IPR015309 Transcriptional repressor TraM [PIRSF017930] (1-102)
  IPR036336 Transcriptional repressor TraM superfamily [SSF109631] (1-99)